Protein AF-A0A7R7JCV1-F1 (afdb_monomer)

Solvent-accessible surface area (backbone atoms only — not comparable to full-atom values): 13839 Å² total; per-residue (Å²): 137,81,58,76,56,71,55,82,71,59,85,91,36,54,68,53,52,69,68,65,54,91,65,83,84,80,72,72,88,53,84,51,65,74,52,78,70,49,69,83,44,44,67,62,50,45,72,76,35,79,84,57,71,45,78,43,78,45,64,65,62,54,37,50,38,43,50,49,63,76,66,32,84,87,67,63,69,46,66,59,33,42,25,48,52,50,38,53,50,54,51,46,51,54,52,43,45,69,73,55,36,92,39,41,48,78,44,49,48,69,52,38,42,72,41,45,69,65,45,48,47,52,48,24,60,73,72,72,46,86,80,55,82,65,68,79,49,46,34,75,34,71,66,23,53,56,44,33,74,73,42,85,87,30,55,60,46,48,43,75,85,59,60,81,67,65,71,46,21,74,83,68,44,52,74,68,55,48,44,49,34,38,71,65,25,41,76,57,32,51,74,75,73,42,80,79,83,76,89,65,81,88,69,72,82,51,71,66,55,54,49,52,23,50,50,50,52,50,52,50,54,49,52,54,51,55,56,65,72,75,111

Radius of gyration: 19.14 Å; Cα contacts (8 Å, |Δi|>4): 214; chains: 1; bounding box: 45×38×52 Å

Sequence (231 aa):
MSHIRAYPVPLAEIAEVVASYPWKKQDLLYWGDNTPVYIEHWETIASRFPGAKFVNLIRDPRDVVASSRSIACGFGFSVYSAASIWRKRAEIATRMAKTIGNNFISIRYEDIVSNPNEEVIRLCRFLGIEYENSMLQYNQSDEAMNMAGGQPHHKNVVRPVNTSSIGKYMNILSDHEIGIVERVCATWMERFGYKCSIVDDMNEVSASEKLSGIIETFFLQICDRVYQITR

Foldseek 3Di:
DADEDEDDDDPVCPVVCVVPDPDPPPHHPDYDYDHPCCLVVVVVVCVVCVLAAEEAEQEDLLLQLLVQQVQCPPLGQDLLLSLLVSQVSLVSLVVCCVPSPLSYDYDYPQCCLVPVVVVVVVVCVSVVHDDDPCVQVQLPDPNLVVQCVPGVVSVCSNPHRHNVSPPCSVVRPDPVSLLSSCLSRVVSCVVVPHDRDDPDDSPDDDPVSVVVSVVSVVVVVVVVVVVVVVD

Structure (mmCIF, N/CA/C/O backbone):
data_AF-A0A7R7JCV1-F1
#
_entry.id   AF-A0A7R7JCV1-F1
#
loop_
_atom_site.group_PDB
_atom_site.id
_atom_site.type_symbol
_atom_site.label_atom_id
_atom_site.label_alt_id
_atom_site.label_comp_id
_atom_site.label_asym_id
_atom_site.label_entity_id
_atom_site.label_seq_id
_atom_site.pdbx_PDB_ins_code
_atom_site.Cartn_x
_atom_site.Cartn_y
_atom_site.Cartn_z
_atom_site.occupancy
_atom_site.B_iso_or_equiv
_atom_site.auth_seq_id
_atom_site.auth_comp_id
_atom_site.auth_asym_id
_atom_site.auth_atom_id
_atom_site.pdbx_PDB_model_num
ATOM 1 N N . MET A 1 1 ? -18.971 12.611 17.334 1.00 28.88 1 MET A N 1
ATOM 2 C CA . MET A 1 1 ? -17.722 13.395 17.519 1.00 28.88 1 MET A CA 1
ATOM 3 C C . MET A 1 1 ? -16.597 12.484 18.001 1.00 28.88 1 MET A C 1
ATOM 5 O O . MET A 1 1 ? -16.027 12.680 19.068 1.00 28.88 1 MET A O 1
ATOM 9 N N . SER A 1 2 ? -16.283 11.448 17.225 1.00 32.06 2 SER A N 1
ATOM 10 C CA . SER A 1 2 ? -15.112 10.601 17.465 1.00 32.06 2 SER A CA 1
ATOM 11 C C . SER A 1 2 ? -13.937 11.152 16.660 1.00 32.06 2 SER A C 1
ATOM 13 O O . SER A 1 2 ? -13.893 11.004 15.440 1.00 32.06 2 SER A O 1
ATOM 15 N N . HIS A 1 3 ? -12.996 11.814 17.330 1.00 38.16 3 HIS A N 1
ATOM 16 C CA . HIS A 1 3 ? -11.802 12.357 16.688 1.00 38.16 3 HIS A CA 1
ATOM 17 C C . HIS A 1 3 ? -10.730 11.264 16.586 1.00 38.16 3 HIS A C 1
ATOM 19 O O . HIS A 1 3 ? -10.170 10.841 17.591 1.00 38.16 3 HIS A O 1
ATOM 25 N N . ILE A 1 4 ? -10.450 10.790 15.372 1.00 40.47 4 ILE A N 1
ATOM 26 C CA . ILE A 1 4 ? -9.282 9.950 15.072 1.00 40.47 4 ILE A CA 1
ATOM 27 C C . ILE A 1 4 ? -8.160 10.888 14.624 1.00 40.47 4 ILE A C 1
ATOM 29 O O . ILE A 1 4 ? -8.377 11.722 13.748 1.00 40.47 4 ILE A O 1
ATOM 33 N N . ARG A 1 5 ? -6.959 10.760 15.197 1.00 40.12 5 ARG A N 1
ATOM 34 C CA . ARG A 1 5 ? -5.764 11.500 14.754 1.00 40.12 5 ARG A CA 1
ATOM 35 C C . ARG A 1 5 ? -4.637 10.533 14.398 1.00 40.12 5 ARG A C 1
ATOM 37 O O . ARG A 1 5 ? -4.442 9.554 15.111 1.00 40.12 5 ARG A O 1
ATOM 44 N N . ALA A 1 6 ? -3.926 10.828 13.308 1.00 39.22 6 ALA A N 1
ATOM 45 C CA . ALA A 1 6 ? -2.761 10.085 12.827 1.00 39.22 6 ALA A CA 1
ATOM 46 C C . ALA A 1 6 ? -1.494 10.945 12.950 1.00 39.22 6 ALA A C 1
ATOM 48 O O . ALA A 1 6 ? -1.496 12.100 12.523 1.00 39.22 6 ALA A O 1
ATOM 49 N N . TYR A 1 7 ? -0.421 10.384 13.508 1.00 43.66 7 TYR A N 1
ATOM 50 C CA . TYR A 1 7 ? 0.882 11.042 13.659 1.00 43.66 7 TYR A CA 1
ATOM 51 C C . TYR A 1 7 ? 2.001 10.068 13.286 1.00 43.66 7 TYR A C 1
ATOM 53 O O . TYR A 1 7 ? 1.855 8.899 13.611 1.00 43.66 7 TYR A O 1
ATOM 61 N N . PRO A 1 8 ? 3.101 10.508 12.652 1.00 39.31 8 PRO A N 1
ATOM 62 C CA . PRO A 1 8 ? 4.258 9.653 12.431 1.00 39.31 8 PRO A CA 1
ATOM 63 C C . PRO A 1 8 ? 5.145 9.605 13.680 1.00 39.31 8 PRO A C 1
ATOM 65 O O . PRO A 1 8 ? 5.639 10.647 14.117 1.00 39.31 8 PRO A O 1
ATOM 68 N N . VAL A 1 9 ? 5.369 8.418 14.249 1.00 45.16 9 VAL A N 1
ATOM 69 C CA . VAL A 1 9 ? 6.246 8.229 15.420 1.00 45.16 9 VAL A CA 1
ATO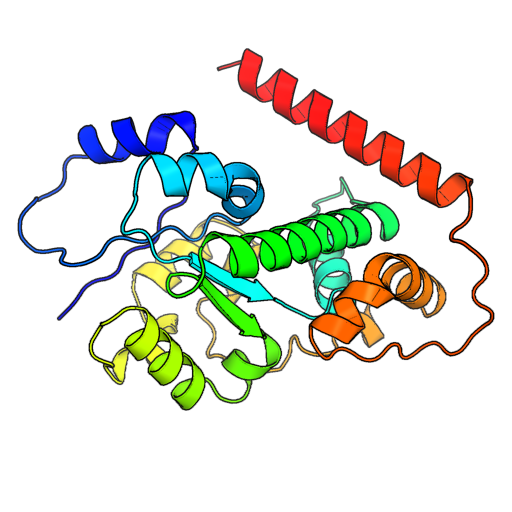M 70 C C . VAL A 1 9 ? 7.381 7.239 15.080 1.00 45.16 9 VAL A C 1
ATOM 72 O O . VAL A 1 9 ? 7.211 6.329 14.273 1.00 45.16 9 VAL A O 1
ATOM 75 N N . PRO A 1 10 ? 8.603 7.388 15.605 1.00 47.66 10 PRO A N 1
ATOM 76 C CA . PRO A 1 10 ? 9.611 6.330 15.522 1.00 47.66 10 PRO A CA 1
ATOM 77 C C . PRO A 1 10 ? 9.231 5.127 16.404 1.00 47.66 10 PRO A C 1
ATOM 79 O O . PRO A 1 10 ? 8.720 5.285 17.508 1.00 47.66 10 PRO A O 1
ATOM 82 N N . LEU A 1 11 ? 9.529 3.900 15.966 1.00 45.50 11 LEU A N 1
ATOM 83 C CA . LEU A 1 11 ? 9.136 2.661 16.667 1.00 45.50 11 LEU A CA 1
ATOM 84 C C . LEU A 1 11 ? 9.656 2.527 18.105 1.00 45.50 11 LEU A C 1
ATOM 86 O O . LEU A 1 11 ? 8.972 1.934 18.936 1.00 45.50 11 LEU A O 1
ATOM 90 N N . ALA A 1 12 ? 10.836 3.076 18.402 1.00 41.31 12 ALA A N 1
ATOM 91 C CA . ALA A 1 12 ? 11.393 3.102 19.758 1.00 41.31 12 ALA A CA 1
ATOM 92 C C . ALA A 1 12 ? 10.586 4.009 20.706 1.00 41.31 12 ALA A C 1
ATOM 94 O O . ALA A 1 12 ? 10.580 3.809 21.915 1.00 41.31 12 ALA A O 1
ATOM 95 N N . GLU A 1 13 ? 9.852 4.963 20.141 1.00 45.97 13 GLU A N 1
ATOM 96 C CA . GLU A 1 13 ? 9.179 6.037 20.854 1.00 45.97 13 GLU A CA 1
ATOM 97 C C . GLU A 1 13 ? 7.667 5.838 20.954 1.00 45.97 13 GLU A C 1
ATOM 99 O O . GLU A 1 13 ? 7.025 6.570 21.694 1.00 45.97 13 GLU A O 1
ATOM 104 N N . ILE A 1 14 ? 7.058 4.845 20.293 1.00 51.00 14 ILE A N 1
ATOM 105 C CA . ILE A 1 14 ? 5.590 4.681 20.328 1.00 51.00 14 ILE A CA 1
ATOM 106 C C . ILE A 1 14 ? 5.074 4.585 21.772 1.00 51.00 14 ILE A C 1
ATOM 108 O O . ILE A 1 14 ? 4.035 5.148 22.083 1.00 51.00 14 ILE A O 1
ATOM 112 N N . ALA A 1 15 ? 5.795 3.932 22.688 1.00 46.16 15 ALA A N 1
ATOM 113 C CA . ALA A 1 15 ? 5.389 3.874 24.094 1.00 46.16 15 ALA A CA 1
ATOM 114 C C . ALA A 1 15 ? 5.714 5.162 24.880 1.00 46.16 15 ALA A C 1
ATOM 116 O O . ALA A 1 15 ? 4.909 5.584 25.710 1.00 46.16 15 ALA A O 1
ATOM 117 N N . GLU A 1 16 ? 6.866 5.789 24.626 1.00 43.75 16 GLU A N 1
ATOM 118 C CA . GLU A 1 16 ? 7.332 6.980 25.352 1.00 43.75 16 GLU A CA 1
ATOM 119 C C . GLU A 1 16 ? 6.678 8.273 24.866 1.00 43.75 16 GLU A C 1
ATOM 121 O O . GLU A 1 16 ? 6.286 9.089 25.689 1.00 43.75 16 GLU A O 1
ATOM 126 N N . VAL A 1 17 ? 6.471 8.462 23.564 1.00 46.28 17 VAL A N 1
ATOM 127 C CA . VAL A 1 17 ? 5.704 9.577 22.983 1.00 46.28 17 VAL A CA 1
ATOM 128 C C . VAL A 1 17 ? 4.237 9.480 23.386 1.00 46.28 17 VAL A C 1
ATOM 130 O O . VAL A 1 17 ? 3.650 10.484 23.781 1.00 46.28 17 VAL A O 1
ATOM 133 N N . VAL A 1 18 ? 3.654 8.275 23.410 1.00 47.75 18 VAL A N 1
ATOM 134 C CA . VAL A 1 18 ? 2.307 8.073 23.978 1.00 47.75 18 VAL A CA 1
ATOM 135 C C . VAL A 1 18 ? 2.261 8.480 25.456 1.00 47.75 18 VAL A C 1
ATOM 137 O O . VAL A 1 18 ? 1.270 9.070 25.888 1.00 47.75 18 VAL A O 1
ATOM 140 N N . ALA A 1 19 ? 3.324 8.229 26.226 1.00 44.50 19 ALA A N 1
ATOM 141 C CA . ALA A 1 19 ? 3.384 8.547 27.653 1.00 44.50 19 ALA A CA 1
ATOM 142 C C . ALA A 1 19 ? 3.784 10.004 27.986 1.00 44.50 19 ALA A C 1
ATOM 144 O O . ALA A 1 19 ? 3.367 10.509 29.028 1.00 44.50 19 ALA A O 1
ATOM 145 N N . SER A 1 20 ? 4.581 10.667 27.142 1.00 42.50 20 SER A N 1
ATOM 146 C CA . SER A 1 20 ? 5.245 11.954 27.427 1.00 42.50 20 SER A CA 1
ATOM 147 C C . SER A 1 20 ? 4.596 13.168 26.762 1.00 42.50 20 SER A C 1
ATOM 149 O O . SER A 1 20 ? 4.846 14.297 27.189 1.00 42.50 20 SER A O 1
ATOM 151 N N . TYR A 1 21 ? 3.743 12.975 25.751 1.00 45.94 21 TYR A N 1
ATOM 152 C CA . TYR A 1 21 ? 3.023 14.094 25.148 1.00 45.94 21 TYR A CA 1
ATOM 153 C C . TYR A 1 21 ? 1.981 14.663 26.134 1.00 45.94 21 TYR A C 1
ATOM 155 O O . TYR A 1 21 ? 1.278 13.896 26.800 1.00 45.94 21 TYR A O 1
ATOM 163 N N . PRO A 1 22 ? 1.826 15.997 26.237 1.00 43.09 22 PRO A N 1
ATOM 164 C CA . PRO A 1 22 ? 0.881 16.629 27.154 1.00 43.09 22 PRO A CA 1
ATOM 165 C C . PRO A 1 22 ? -0.552 16.524 26.610 1.00 43.09 22 PRO A C 1
ATOM 167 O O . PRO A 1 22 ? -1.152 17.500 26.159 1.00 43.09 22 PRO A O 1
ATOM 170 N N . TRP A 1 23 ? -1.123 15.320 26.623 1.00 53.56 23 TRP A N 1
ATOM 171 C CA . TRP A 1 23 ? -2.513 15.102 26.237 1.00 53.56 23 TRP A CA 1
ATOM 172 C C . TRP A 1 23 ? -3.447 15.743 27.271 1.00 53.56 23 TRP A C 1
ATOM 174 O O . TRP A 1 23 ? -3.387 15.420 28.461 1.00 53.56 23 TRP A O 1
ATOM 184 N N . LYS A 1 24 ? -4.412 16.557 26.825 1.00 42.69 24 LYS A N 1
ATOM 185 C CA . LYS A 1 24 ? -5.672 16.698 27.569 1.00 42.69 24 LYS A CA 1
ATOM 186 C C . LYS A 1 24 ? -6.415 15.367 27.430 1.00 42.69 24 LYS A C 1
ATOM 188 O O . LYS A 1 24 ? -7.133 15.132 26.469 1.00 42.69 24 LYS A O 1
ATOM 193 N N . LYS A 1 25 ? -6.125 14.464 28.362 1.00 42.22 25 LYS A N 1
ATOM 194 C CA . LYS A 1 25 ? -6.373 13.014 28.362 1.00 42.22 25 LYS A CA 1
ATOM 195 C C . LYS A 1 25 ? -7.842 12.555 28.263 1.00 42.22 25 LYS A C 1
ATOM 197 O O . LYS A 1 25 ? -8.089 11.385 28.525 1.00 42.22 25 LYS A O 1
ATOM 202 N N . GLN A 1 26 ? -8.815 13.423 27.979 1.00 47.56 26 GLN A N 1
ATOM 203 C CA . GLN A 1 26 ? -10.208 13.153 28.360 1.00 47.56 26 GLN A CA 1
ATOM 204 C C . GLN A 1 26 ? -11.197 12.810 27.233 1.00 47.56 26 GLN A C 1
ATOM 206 O O . GLN A 1 26 ? -12.221 12.234 27.572 1.00 47.56 26 GLN A O 1
ATOM 211 N N . ASP A 1 27 ? -10.891 12.988 25.937 1.00 53.78 27 ASP A N 1
ATOM 212 C CA . ASP A 1 27 ? -11.949 12.863 24.901 1.00 53.78 27 ASP A CA 1
ATOM 213 C C . ASP A 1 27 ? -11.645 11.973 23.670 1.00 53.78 27 ASP A C 1
ATOM 215 O O . ASP A 1 27 ? -12.470 11.889 22.760 1.00 53.78 27 ASP A O 1
ATOM 219 N N . LEU A 1 28 ? -10.493 11.289 23.582 1.00 60.03 28 LEU A N 1
ATOM 220 C CA . LEU A 1 28 ? -10.166 10.455 22.407 1.00 60.03 28 LEU A CA 1
ATOM 221 C C . LEU A 1 28 ? -10.489 8.972 22.635 1.00 60.03 28 LEU A C 1
ATOM 223 O O . LEU A 1 28 ? -9.847 8.306 23.446 1.00 60.03 28 LEU A O 1
ATOM 227 N N . LEU A 1 29 ? -11.454 8.452 21.866 1.00 69.00 29 LEU A N 1
ATOM 228 C CA . LEU A 1 29 ? -11.908 7.056 21.939 1.00 69.00 29 LEU A CA 1
ATOM 229 C C . LEU A 1 29 ? -11.033 6.083 21.119 1.00 69.00 29 LEU A C 1
ATOM 231 O O . LEU A 1 29 ? -10.966 4.901 21.445 1.00 69.00 29 LEU A O 1
ATOM 235 N N . TYR A 1 30 ? -10.332 6.572 20.086 1.00 73.75 30 TYR A N 1
ATOM 236 C CA . TYR A 1 30 ? -9.500 5.763 19.184 1.00 73.75 30 TYR A CA 1
ATOM 237 C C . TYR A 1 30 ? -8.188 6.473 18.829 1.00 73.75 30 TYR A C 1
ATOM 239 O O . TYR A 1 30 ? -8.138 7.698 18.739 1.00 73.75 30 TYR A O 1
ATOM 247 N N . TRP A 1 31 ? -7.140 5.685 18.576 1.00 75.75 31 TRP A N 1
ATOM 248 C CA . TRP A 1 31 ? -5.794 6.151 18.227 1.00 75.75 31 TRP A CA 1
ATOM 249 C C . TRP A 1 31 ? -5.325 5.456 16.947 1.00 75.75 31 TRP A C 1
ATOM 251 O O . TRP A 1 31 ? -5.599 4.269 16.764 1.00 75.75 31 TRP A O 1
ATOM 261 N N . GLY A 1 32 ? -4.623 6.180 16.071 1.00 77.06 32 GLY A N 1
ATOM 262 C CA . GLY A 1 32 ? -4.098 5.636 14.819 1.00 77.06 32 GLY A CA 1
ATOM 263 C C . GLY A 1 32 ? -2.752 6.241 14.423 1.00 77.06 32 GLY A C 1
ATOM 264 O O . GLY A 1 32 ? -2.389 7.331 14.854 1.00 77.06 32 GLY A O 1
ATOM 265 N N . ASP A 1 33 ? -2.018 5.522 13.582 1.00 80.19 33 ASP A N 1
ATOM 266 C CA . ASP A 1 33 ? -0.755 5.938 12.968 1.00 80.19 33 ASP A CA 1
ATOM 267 C C . ASP A 1 33 ? -0.735 5.364 11.541 1.00 80.19 33 ASP A C 1
ATOM 269 O O . ASP A 1 33 ? -1.244 4.266 11.302 1.00 80.19 33 ASP A O 1
ATOM 273 N N . ASN A 1 34 ? -0.222 6.128 10.577 1.00 78.12 34 ASN A N 1
ATOM 274 C CA . ASN A 1 34 ? -0.192 5.766 9.159 1.00 78.12 34 ASN A CA 1
ATOM 275 C C . ASN A 1 34 ? 1.232 5.719 8.577 1.00 78.12 34 ASN A C 1
ATOM 277 O O . ASN A 1 34 ? 1.395 5.779 7.357 1.00 78.12 34 ASN A O 1
ATOM 281 N N . THR A 1 35 ? 2.257 5.601 9.426 1.00 78.69 35 THR A N 1
ATOM 282 C CA . THR A 1 35 ? 3.665 5.563 9.020 1.00 78.69 35 THR A CA 1
ATOM 283 C C . THR A 1 35 ? 3.943 4.332 8.148 1.00 78.69 35 THR A C 1
ATOM 285 O O . THR A 1 35 ? 3.924 3.205 8.649 1.00 78.69 35 THR A O 1
ATOM 288 N N . PRO A 1 36 ? 4.281 4.491 6.851 1.00 78.50 36 PRO A N 1
ATOM 289 C CA . PRO A 1 36 ? 4.350 3.354 5.929 1.00 78.50 36 PRO A CA 1
ATOM 290 C C . PRO A 1 36 ? 5.387 2.282 6.290 1.00 78.50 36 PRO A C 1
ATOM 292 O O . PRO A 1 36 ? 5.204 1.118 5.940 1.00 78.50 36 PRO A O 1
ATOM 295 N N . VAL A 1 37 ? 6.480 2.643 6.978 1.00 77.94 37 VAL A N 1
ATOM 296 C CA . VAL A 1 37 ? 7.546 1.690 7.352 1.00 77.94 37 VAL A CA 1
ATOM 297 C C . VAL A 1 37 ? 7.108 0.706 8.441 1.00 77.94 37 VAL A C 1
ATOM 299 O O . VAL A 1 37 ? 7.693 -0.366 8.566 1.00 77.94 37 VAL A O 1
ATOM 302 N N . TYR A 1 38 ? 6.041 1.004 9.189 1.00 83.75 38 TYR A N 1
ATOM 303 C CA . TYR A 1 38 ? 5.549 0.141 10.268 1.00 83.75 38 TYR A CA 1
ATOM 304 C C . TYR A 1 38 ? 5.126 -1.249 9.812 1.00 83.75 38 TYR A C 1
ATOM 306 O O . TYR A 1 38 ? 5.164 -2.184 10.610 1.00 83.75 38 TYR A O 1
ATOM 314 N N . ILE A 1 39 ? 4.782 -1.417 8.532 1.00 88.06 39 ILE A N 1
ATOM 315 C CA . ILE A 1 39 ? 4.531 -2.744 7.973 1.00 88.06 39 ILE A CA 1
ATOM 316 C C . ILE A 1 39 ? 5.730 -3.678 8.180 1.00 88.06 39 ILE A C 1
ATOM 318 O O . ILE A 1 39 ? 5.542 -4.865 8.387 1.00 88.06 39 ILE A O 1
ATOM 322 N N . GLU A 1 40 ? 6.962 -3.166 8.199 1.00 86.69 40 GLU A N 1
ATOM 323 C CA . GLU A 1 40 ? 8.176 -3.969 8.404 1.00 86.69 40 GLU A CA 1
ATOM 324 C C . GLU A 1 40 ? 8.399 -4.346 9.880 1.00 86.69 40 GLU A C 1
ATOM 326 O O . GLU A 1 40 ? 9.205 -5.225 10.172 1.00 86.69 40 GLU A O 1
ATOM 331 N N . HIS A 1 41 ? 7.632 -3.748 10.796 1.00 86.88 41 HIS A N 1
ATOM 332 C CA . HIS A 1 41 ? 7.732 -3.917 12.250 1.00 86.88 41 HIS A CA 1
ATOM 333 C C . HIS A 1 41 ? 6.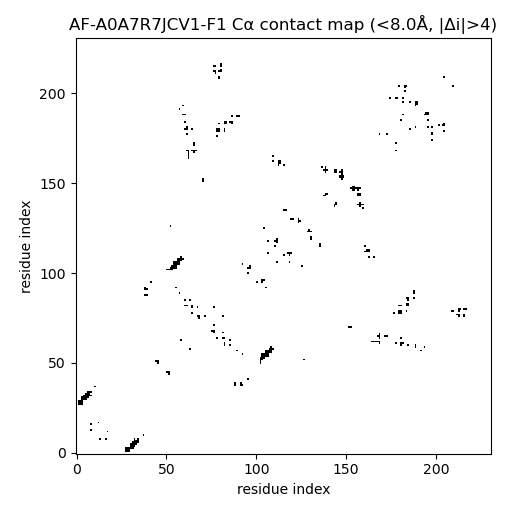417 -4.388 12.890 1.00 86.88 41 HIS A C 1
ATOM 335 O O . HIS A 1 41 ? 6.198 -4.240 14.096 1.00 86.88 41 HIS A O 1
ATOM 341 N N . TRP A 1 42 ? 5.525 -4.967 12.085 1.00 90.50 42 TRP A N 1
ATOM 342 C CA . TRP A 1 42 ? 4.180 -5.343 12.512 1.00 90.50 42 TRP A CA 1
ATOM 343 C C . TRP A 1 42 ? 4.157 -6.334 13.686 1.00 90.50 42 TRP A C 1
ATOM 345 O O . TRP A 1 42 ? 3.251 -6.265 14.508 1.00 90.50 42 TRP A O 1
ATOM 355 N N . GLU A 1 43 ? 5.153 -7.219 13.810 1.00 90.88 43 GLU A N 1
ATOM 356 C CA . GLU A 1 43 ? 5.255 -8.201 14.904 1.00 90.88 43 GLU A CA 1
ATOM 357 C C . GLU A 1 43 ? 5.483 -7.509 16.258 1.00 90.88 43 GLU A C 1
ATOM 359 O O . GLU A 1 43 ? 4.844 -7.837 17.262 1.00 90.88 43 GLU A O 1
ATOM 364 N N . THR A 1 44 ? 6.341 -6.487 16.285 1.00 86.69 44 THR A N 1
ATOM 365 C CA . THR A 1 44 ? 6.566 -5.653 17.472 1.00 86.69 44 THR A CA 1
ATOM 366 C C . THR A 1 44 ? 5.301 -4.885 17.847 1.00 86.69 44 THR A C 1
ATOM 368 O O . THR A 1 44 ? 4.928 -4.843 19.017 1.00 86.69 44 THR A O 1
ATOM 371 N N . ILE A 1 45 ? 4.592 -4.327 16.863 1.00 86.56 45 ILE A N 1
ATOM 372 C CA . ILE A 1 45 ? 3.341 -3.598 17.113 1.00 86.56 45 ILE A CA 1
ATOM 373 C C . ILE A 1 45 ? 2.263 -4.553 17.641 1.00 86.56 45 ILE A C 1
ATOM 375 O O . ILE A 1 45 ? 1.639 -4.263 18.657 1.00 86.56 45 ILE A O 1
ATOM 379 N N . ALA A 1 46 ? 2.075 -5.709 17.002 1.00 90.44 46 ALA A N 1
ATOM 380 C CA . ALA A 1 46 ? 1.071 -6.696 17.395 1.00 90.44 46 ALA A CA 1
ATOM 381 C C . ALA A 1 46 ? 1.338 -7.275 18.794 1.00 90.44 46 ALA A C 1
ATOM 383 O O . ALA A 1 46 ? 0.403 -7.461 19.570 1.00 90.44 46 ALA A O 1
ATOM 384 N N . SER A 1 47 ? 2.607 -7.516 19.144 1.00 87.88 47 SER A N 1
ATOM 385 C CA . SER A 1 47 ? 2.979 -7.980 20.489 1.00 87.88 47 SER A CA 1
ATOM 386 C C . SER A 1 47 ? 2.770 -6.909 21.563 1.00 87.88 47 SER A C 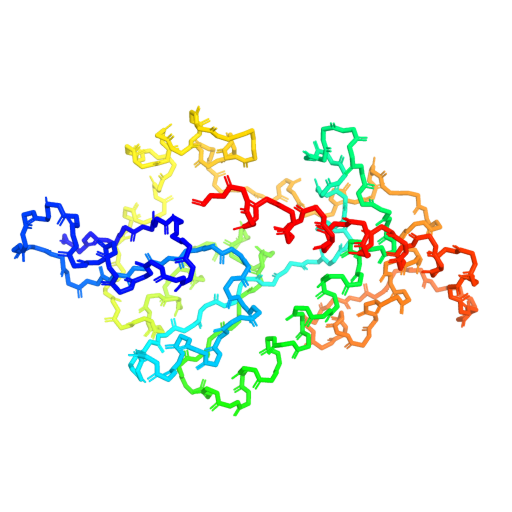1
ATOM 388 O O . SER A 1 47 ? 2.341 -7.230 22.672 1.00 87.88 47 SER A O 1
ATOM 390 N N . ARG A 1 48 ? 3.030 -5.633 21.248 1.00 87.94 48 ARG A N 1
ATOM 391 C CA . ARG A 1 48 ? 2.848 -4.524 22.195 1.00 87.94 48 ARG A CA 1
ATOM 392 C C . ARG A 1 48 ? 1.387 -4.101 22.348 1.00 87.94 48 ARG A C 1
ATOM 394 O O . ARG A 1 48 ? 0.997 -3.676 23.434 1.00 87.94 48 ARG A O 1
ATOM 401 N N . PHE A 1 49 ? 0.591 -4.244 21.291 1.00 86.94 49 PHE A N 1
ATOM 402 C CA . PHE A 1 49 ? -0.812 -3.844 21.228 1.00 86.94 49 PHE A CA 1
ATOM 403 C C . PHE A 1 49 ? -1.686 -4.995 20.691 1.00 86.94 49 PHE A C 1
ATOM 405 O O . PHE A 1 49 ? -2.092 -4.970 19.530 1.00 86.94 49 PHE A O 1
ATOM 412 N N . PRO A 1 50 ? -2.043 -5.992 21.524 1.00 87.19 50 PRO A N 1
ATOM 413 C CA . PRO A 1 50 ? -2.786 -7.179 21.076 1.00 87.19 50 PRO A CA 1
ATOM 414 C C . PRO A 1 50 ? -4.174 -6.895 20.471 1.00 87.19 50 PRO A C 1
ATOM 416 O O . PRO A 1 50 ? -4.711 -7.717 19.734 1.00 87.19 50 PRO A O 1
ATOM 419 N N . GLY A 1 51 ? -4.764 -5.735 20.781 1.00 87.81 51 GLY A N 1
ATOM 420 C CA . GLY A 1 51 ? -6.033 -5.266 20.212 1.00 87.81 51 GLY A CA 1
ATOM 421 C C . GLY A 1 51 ? -5.890 -4.372 18.975 1.00 87.81 51 GLY A C 1
ATOM 422 O O . GLY A 1 51 ? -6.896 -3.846 18.500 1.00 87.81 51 GLY A O 1
ATOM 423 N N . ALA A 1 52 ? -4.669 -4.151 18.474 1.00 91.25 52 ALA A N 1
ATOM 424 C CA . ALA A 1 52 ? -4.441 -3.292 17.319 1.00 91.25 52 ALA A CA 1
ATOM 425 C C . ALA A 1 52 ? -5.089 -3.871 16.057 1.00 91.25 52 ALA A C 1
ATOM 427 O O . ALA A 1 52 ? -4.993 -5.066 15.770 1.00 91.25 52 ALA A O 1
ATOM 428 N N . LYS A 1 53 ? -5.719 -2.988 15.282 1.00 94.44 53 LYS A N 1
ATOM 429 C CA . LYS A 1 53 ? -6.236 -3.281 13.946 1.00 94.44 53 LYS A CA 1
ATOM 430 C C . LYS A 1 53 ? -5.268 -2.726 12.907 1.00 94.44 53 LYS A C 1
ATOM 432 O O . LYS A 1 53 ? -4.824 -1.587 13.017 1.00 94.44 53 LYS A O 1
ATOM 437 N N . PHE A 1 54 ? -4.969 -3.520 11.890 1.00 95.19 54 PHE A N 1
ATOM 438 C CA . PHE A 1 54 ? -4.034 -3.185 10.824 1.00 95.19 54 PHE A CA 1
ATOM 439 C C . PHE A 1 54 ? -4.791 -2.955 9.518 1.00 95.19 54 PHE A C 1
ATOM 441 O O . PHE A 1 54 ? -5.558 -3.809 9.071 1.00 95.19 54 PHE A O 1
ATOM 448 N N . VAL A 1 55 ? -4.550 -1.803 8.898 1.00 95.31 55 VAL A N 1
ATOM 449 C CA . VAL A 1 55 ? -5.131 -1.423 7.608 1.00 95.31 55 VAL A CA 1
ATOM 450 C C . VAL A 1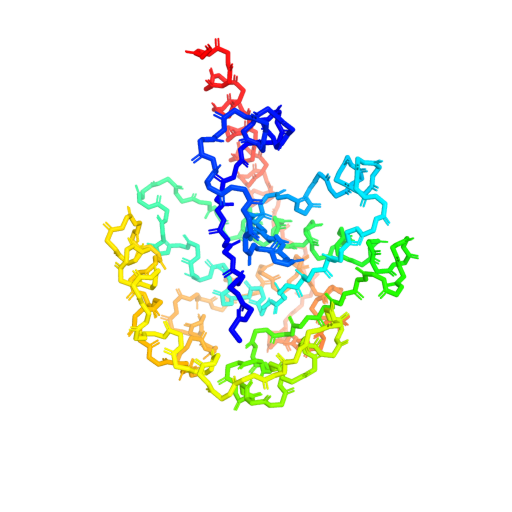 55 ? -3.996 -1.315 6.599 1.00 95.31 55 VAL A C 1
ATOM 452 O O . VAL A 1 55 ? -3.146 -0.435 6.703 1.00 95.31 55 VAL A O 1
ATOM 455 N N . ASN A 1 56 ? -3.967 -2.223 5.629 1.00 95.62 56 ASN A N 1
ATOM 456 C CA . ASN A 1 56 ? -3.007 -2.202 4.535 1.00 95.62 56 ASN A CA 1
ATOM 457 C C . ASN A 1 56 ? -3.629 -1.534 3.305 1.00 95.62 56 ASN A C 1
ATOM 459 O O . ASN A 1 56 ? -4.589 -2.053 2.740 1.00 95.62 56 ASN A O 1
ATOM 463 N N . LEU A 1 57 ? -3.067 -0.411 2.863 1.00 94.56 57 LEU A N 1
ATOM 464 C CA . LEU A 1 57 ? -3.429 0.208 1.591 1.00 94.56 57 LEU A CA 1
ATOM 465 C C . LEU A 1 57 ? -2.487 -0.311 0.499 1.00 94.56 57 LEU A C 1
ATOM 467 O O . LEU A 1 57 ? -1.312 0.053 0.466 1.00 94.56 57 LEU A O 1
ATOM 471 N N . ILE A 1 58 ? -2.995 -1.159 -0.393 1.00 95.69 58 ILE A N 1
ATOM 472 C CA . ILE A 1 58 ? -2.238 -1.674 -1.539 1.00 95.69 58 ILE A CA 1
ATOM 473 C C . ILE A 1 58 ? -2.574 -0.855 -2.787 1.00 95.69 58 ILE A C 1
ATOM 475 O O . ILE A 1 58 ? -3.727 -0.513 -3.011 1.00 95.69 58 ILE A O 1
ATOM 479 N N . ARG A 1 59 ? -1.581 -0.544 -3.615 1.00 96.50 59 ARG A N 1
ATOM 480 C CA . ARG A 1 59 ? -1.746 0.189 -4.881 1.00 96.50 59 ARG A CA 1
ATOM 481 C C . ARG A 1 59 ? -0.963 -0.515 -5.977 1.00 96.50 59 ARG A C 1
ATOM 483 O O . ARG A 1 59 ? 0.031 -1.176 -5.653 1.00 96.50 59 ARG A O 1
ATOM 490 N N . ASP A 1 60 ? -1.375 -0.347 -7.232 1.00 97.31 60 ASP A N 1
ATOM 491 C CA . ASP A 1 60 ? -0.650 -0.870 -8.391 1.00 97.31 60 ASP A CA 1
ATOM 492 C C . ASP A 1 60 ? 0.853 -0.522 -8.303 1.00 97.31 60 ASP A C 1
ATOM 494 O O . ASP A 1 60 ? 1.204 0.660 -8.176 1.00 97.31 60 ASP A O 1
ATOM 498 N N . PRO A 1 61 ? 1.762 -1.517 -8.345 1.00 96.56 61 PRO A N 1
ATOM 499 C CA . PRO A 1 61 ? 3.191 -1.267 -8.177 1.00 96.56 61 PRO A CA 1
ATOM 500 C C . PRO A 1 61 ? 3.753 -0.318 -9.231 1.00 96.56 61 PRO A C 1
ATOM 502 O O . PRO A 1 61 ? 4.682 0.428 -8.928 1.00 96.56 61 PRO A O 1
ATOM 505 N N . ARG A 1 62 ? 3.192 -0.299 -10.445 1.00 95.94 62 ARG A N 1
ATOM 506 C CA . ARG A 1 62 ? 3.661 0.573 -11.529 1.00 95.94 62 ARG A CA 1
ATOM 507 C C . ARG A 1 62 ? 3.414 2.037 -11.178 1.00 95.94 62 ARG A C 1
ATOM 509 O O . ARG A 1 62 ? 4.314 2.867 -11.295 1.00 95.94 62 ARG A O 1
ATOM 516 N N . ASP A 1 63 ? 2.230 2.341 -10.648 1.00 94.88 63 ASP A N 1
ATOM 517 C CA . ASP A 1 63 ? 1.883 3.679 -10.164 1.00 94.88 63 ASP A CA 1
ATOM 518 C C . ASP A 1 63 ? 2.667 4.079 -8.906 1.00 94.88 63 ASP A C 1
ATOM 520 O O . ASP A 1 63 ? 2.998 5.256 -8.733 1.00 94.88 63 ASP A O 1
ATOM 524 N N . VAL A 1 64 ? 2.989 3.121 -8.029 1.00 92.81 64 VAL A N 1
ATOM 525 C CA . VAL A 1 64 ? 3.851 3.371 -6.863 1.00 92.81 64 VAL A CA 1
ATOM 526 C C . VAL A 1 64 ? 5.262 3.747 -7.312 1.00 92.81 64 VAL A C 1
ATOM 528 O O . VAL A 1 64 ? 5.768 4.787 -6.894 1.00 92.81 64 VAL A O 1
ATOM 531 N N . VAL A 1 65 ? 5.871 2.959 -8.202 1.00 91.75 65 VAL A N 1
ATOM 532 C CA . VAL A 1 65 ? 7.224 3.208 -8.726 1.00 91.75 65 VAL A CA 1
ATOM 533 C C . VAL A 1 65 ? 7.288 4.541 -9.478 1.00 91.75 65 VAL A C 1
ATOM 535 O O . VAL A 1 65 ? 8.182 5.352 -9.222 1.00 91.75 65 VAL A O 1
ATOM 538 N N . ALA A 1 66 ? 6.302 4.821 -10.335 1.00 90.75 66 ALA A N 1
ATOM 539 C CA . ALA A 1 66 ? 6.187 6.103 -11.029 1.00 90.75 66 ALA A CA 1
ATOM 540 C C . ALA A 1 66 ? 6.082 7.285 -10.046 1.00 90.75 66 ALA A C 1
ATOM 542 O O . ALA A 1 66 ? 6.722 8.322 -10.235 1.00 90.75 66 ALA A O 1
ATOM 543 N N . SER A 1 67 ? 5.325 7.120 -8.955 1.00 84.94 67 SER A N 1
ATOM 544 C CA . SER A 1 67 ? 5.197 8.136 -7.906 1.00 84.94 67 SER A CA 1
ATOM 545 C C . SER A 1 67 ? 6.503 8.348 -7.138 1.00 84.94 67 SER A C 1
ATOM 547 O O . SER A 1 67 ? 6.871 9.496 -6.884 1.00 84.94 67 SER A O 1
ATOM 549 N N . SER A 1 68 ? 7.225 7.283 -6.782 1.00 77.56 68 SER A N 1
ATOM 550 C CA . SER A 1 68 ? 8.496 7.371 -6.050 1.00 77.56 68 SER A CA 1
ATOM 551 C C . SER A 1 68 ? 9.561 8.155 -6.819 1.00 77.56 68 SER A C 1
ATOM 553 O O . SER A 1 68 ? 10.300 8.929 -6.210 1.00 77.56 68 SER A O 1
ATOM 555 N N . ARG A 1 69 ? 9.582 8.049 -8.155 1.00 69.81 69 ARG A N 1
ATOM 556 C CA . ARG A 1 69 ? 10.496 8.822 -9.014 1.00 69.81 69 ARG A CA 1
ATOM 557 C C . ARG A 1 69 ? 10.311 10.335 -8.867 1.00 69.81 69 ARG A C 1
ATOM 559 O O . ARG A 1 69 ? 11.290 11.072 -8.891 1.00 69.81 69 ARG A O 1
ATOM 566 N N . SER A 1 70 ? 9.075 10.799 -8.669 1.00 59.50 70 SER A N 1
ATOM 567 C CA . SER A 1 70 ? 8.770 12.231 -8.508 1.00 59.50 70 SER A CA 1
ATOM 568 C C . SER A 1 70 ? 9.125 12.803 -7.128 1.00 59.50 70 SER A C 1
ATOM 570 O O . SER A 1 70 ? 9.259 14.016 -6.990 1.00 59.50 70 SER A O 1
ATOM 572 N N . ILE A 1 71 ? 9.292 11.947 -6.112 1.00 53.88 71 ILE A N 1
ATOM 573 C CA . ILE A 1 71 ? 9.518 12.354 -4.712 1.00 53.88 71 ILE A CA 1
ATOM 574 C C . ILE A 1 71 ? 11.011 12.363 -4.353 1.00 53.88 71 ILE A C 1
ATOM 576 O O . ILE A 1 71 ? 11.419 13.089 -3.452 1.00 53.88 71 ILE A O 1
ATOM 580 N N . ALA A 1 72 ? 11.841 11.594 -5.056 1.00 50.97 72 ALA A N 1
ATOM 581 C CA . ALA A 1 72 ? 13.193 11.264 -4.613 1.00 50.97 72 ALA A CA 1
ATOM 582 C C . ALA A 1 72 ? 14.239 12.402 -4.651 1.00 50.97 72 ALA A C 1
ATOM 584 O O . ALA A 1 72 ? 15.404 12.114 -4.412 1.00 50.97 72 ALA A O 1
ATOM 585 N N . CYS A 1 73 ? 13.881 13.663 -4.941 1.00 37.03 73 CYS A N 1
ATOM 586 C CA . CYS A 1 73 ? 14.770 14.841 -4.853 1.00 37.03 73 CYS A CA 1
ATOM 587 C C . CYS A 1 73 ? 16.238 14.596 -5.294 1.00 37.03 73 CYS A C 1
ATOM 589 O O . CYS A 1 73 ? 17.169 15.050 -4.636 1.00 37.03 73 CYS A O 1
ATOM 591 N N . GLY A 1 74 ? 16.458 13.849 -6.384 1.00 40.69 74 GLY A N 1
ATOM 592 C CA . GLY A 1 74 ? 17.794 13.554 -6.924 1.00 40.69 74 GLY A CA 1
ATOM 593 C C . GLY A 1 74 ? 18.524 12.316 -6.371 1.00 40.69 74 GLY A C 1
ATOM 594 O O . GLY A 1 74 ? 19.487 11.889 -6.998 1.00 40.69 74 GLY A O 1
ATOM 595 N N . PHE A 1 75 ? 18.057 11.677 -5.293 1.00 45.91 75 PHE A N 1
ATOM 596 C CA . PHE A 1 75 ? 18.552 10.375 -4.811 1.00 45.91 75 PHE A CA 1
ATOM 597 C C . PHE A 1 75 ? 17.555 9.272 -5.194 1.00 45.91 75 PHE A C 1
ATOM 599 O O . PHE A 1 75 ? 16.827 8.732 -4.364 1.00 45.91 75 PHE A O 1
ATOM 606 N N . GLY A 1 76 ? 17.427 9.019 -6.498 1.00 55.72 7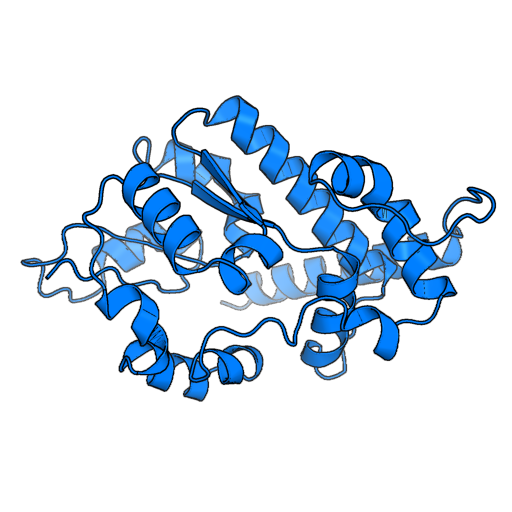6 GLY A N 1
ATOM 607 C CA . GLY A 1 76 ? 16.410 8.121 -7.045 1.00 55.72 76 GLY A CA 1
ATOM 608 C C . GLY A 1 76 ? 16.674 6.655 -6.710 1.00 55.72 76 GLY A C 1
ATOM 609 O O . GLY A 1 76 ? 17.718 6.125 -7.070 1.00 55.72 76 GLY A O 1
ATOM 610 N N . PHE A 1 77 ? 15.697 5.979 -6.100 1.00 66.19 77 PHE A N 1
ATOM 611 C CA . PHE A 1 77 ? 15.608 4.523 -6.206 1.00 66.19 77 PHE A CA 1
ATOM 612 C C . PHE A 1 77 ? 15.502 4.146 -7.687 1.00 66.19 77 PHE A C 1
ATOM 614 O O . PHE A 1 77 ? 14.665 4.709 -8.403 1.00 66.19 77 PHE A O 1
ATOM 621 N N . SER A 1 78 ? 16.283 3.168 -8.140 1.00 84.50 78 SER A N 1
ATOM 622 C CA . SER A 1 78 ? 16.029 2.524 -9.427 1.00 84.50 78 SER A CA 1
ATOM 623 C C . SER A 1 78 ? 14.632 1.897 -9.447 1.00 84.50 78 SER A C 1
ATOM 625 O O . SER A 1 78 ? 14.058 1.537 -8.411 1.00 84.50 78 SER A O 1
ATOM 627 N N . VAL A 1 79 ? 14.089 1.718 -10.653 1.00 87.62 79 VAL A N 1
ATOM 628 C CA . VAL A 1 79 ? 12.810 1.024 -10.878 1.00 87.62 79 VAL A CA 1
ATOM 629 C C . VAL A 1 79 ? 12.810 -0.350 -10.208 1.00 87.62 79 VAL A C 1
ATOM 631 O O . VAL A 1 79 ? 11.842 -0.711 -9.540 1.00 87.62 79 VAL A O 1
ATOM 634 N N . TYR A 1 80 ? 13.925 -1.080 -10.307 1.00 87.75 80 TYR A N 1
ATOM 635 C CA . TYR A 1 80 ? 14.092 -2.376 -9.660 1.00 87.75 80 TYR A CA 1
ATOM 636 C C . TYR A 1 80 ? 14.043 -2.283 -8.128 1.00 87.75 80 TYR A C 1
ATOM 638 O O . TYR A 1 80 ? 13.339 -3.075 -7.496 1.00 87.75 80 TYR A O 1
ATOM 646 N N . SER A 1 81 ? 14.743 -1.320 -7.517 1.00 85.88 81 SER A N 1
ATOM 647 C CA . SER A 1 81 ? 14.720 -1.114 -6.060 1.00 85.88 81 SER A CA 1
ATOM 648 C C . SER A 1 81 ? 13.319 -0.783 -5.556 1.00 85.88 81 SER A C 1
ATOM 650 O O . SER A 1 81 ? 12.827 -1.413 -4.618 1.00 85.88 81 SER A O 1
ATOM 652 N N . ALA A 1 82 ? 12.642 0.166 -6.206 1.00 88.06 82 ALA A N 1
ATOM 653 C CA . ALA A 1 82 ? 11.291 0.571 -5.828 1.00 88.06 82 ALA A CA 1
ATOM 654 C C . ALA A 1 82 ? 10.286 -0.588 -5.981 1.00 88.06 82 ALA A C 1
ATOM 656 O O . ALA A 1 82 ? 9.497 -0.847 -5.067 1.00 88.06 82 ALA A O 1
ATOM 657 N N . ALA A 1 83 ? 10.367 -1.344 -7.082 1.00 92.06 83 ALA A N 1
ATOM 658 C CA . ALA A 1 83 ? 9.560 -2.546 -7.287 1.00 92.06 83 ALA A CA 1
ATOM 659 C C . ALA A 1 83 ? 9.861 -3.625 -6.231 1.00 92.06 83 ALA A C 1
ATOM 661 O O . ALA A 1 83 ? 8.946 -4.242 -5.688 1.00 92.06 83 ALA A O 1
ATOM 662 N N . SER A 1 84 ? 11.131 -3.815 -5.866 1.00 90.56 84 SER A N 1
ATOM 663 C CA . SER A 1 84 ? 11.549 -4.794 -4.854 1.00 90.56 84 SER A CA 1
ATOM 664 C C . SER A 1 84 ? 11.032 -4.452 -3.455 1.00 90.56 84 SER A C 1
ATOM 666 O O . SER A 1 84 ? 10.602 -5.351 -2.726 1.00 90.56 84 SER A O 1
ATOM 668 N N . ILE A 1 85 ? 11.019 -3.167 -3.083 1.00 89.69 85 ILE A N 1
ATOM 669 C CA . ILE A 1 85 ? 10.426 -2.693 -1.823 1.00 89.69 85 ILE A CA 1
ATOM 670 C C . ILE A 1 85 ? 8.921 -2.960 -1.817 1.00 89.69 85 ILE A C 1
ATOM 672 O O . ILE A 1 85 ? 8.400 -3.502 -0.838 1.00 89.69 85 ILE A O 1
ATOM 676 N N . TRP A 1 86 ? 8.225 -2.631 -2.909 1.00 94.25 86 TRP A N 1
ATOM 677 C CA . TRP A 1 86 ? 6.797 -2.925 -3.036 1.00 94.25 86 TRP A CA 1
ATOM 678 C C . TRP A 1 86 ? 6.532 -4.428 -2.892 1.00 94.25 86 TRP A C 1
ATOM 680 O O . TRP A 1 86 ? 5.704 -4.828 -2.075 1.00 94.25 86 TRP A O 1
ATOM 690 N N . ARG A 1 87 ? 7.301 -5.266 -3.599 1.00 95.56 87 ARG A N 1
ATOM 691 C CA . ARG A 1 87 ? 7.206 -6.732 -3.547 1.00 95.56 87 ARG A CA 1
ATOM 692 C C . ARG A 1 87 ? 7.376 -7.260 -2.123 1.00 95.56 87 ARG A C 1
ATOM 694 O O . ARG A 1 87 ? 6.547 -8.037 -1.656 1.00 95.56 87 ARG A O 1
ATOM 701 N N . LYS A 1 88 ? 8.418 -6.806 -1.415 1.00 94.31 88 LYS A N 1
ATOM 702 C CA . LYS A 1 88 ? 8.682 -7.176 -0.013 1.00 94.31 88 LYS A CA 1
ATOM 703 C C . LYS A 1 88 ? 7.492 -6.822 0.884 1.00 94.31 88 LYS A C 1
ATOM 705 O O . LYS A 1 88 ? 7.075 -7.629 1.709 1.00 94.31 88 LYS A O 1
ATOM 710 N N . ARG A 1 89 ? 6.925 -5.625 0.729 1.00 94.25 89 ARG A N 1
ATOM 711 C CA . ARG A 1 89 ? 5.784 -5.166 1.539 1.00 94.25 89 ARG A CA 1
ATOM 712 C C . ARG A 1 89 ? 4.491 -5.914 1.212 1.00 94.25 89 ARG A C 1
ATOM 714 O O . ARG A 1 89 ? 3.749 -6.247 2.130 1.00 94.25 89 ARG A O 1
ATOM 721 N N . ALA A 1 90 ? 4.263 -6.255 -0.053 1.00 95.94 90 ALA A N 1
ATOM 722 C CA . ALA A 1 90 ? 3.145 -7.090 -0.492 1.00 95.94 90 ALA A CA 1
ATOM 723 C C . ALA A 1 90 ? 3.208 -8.514 0.108 1.00 95.94 90 ALA A C 1
ATOM 725 O O . ALA A 1 90 ? 2.195 -9.060 0.562 1.00 95.94 90 ALA A O 1
ATOM 726 N N . GLU A 1 91 ? 4.410 -9.087 0.188 1.00 95.88 91 GLU A N 1
ATOM 727 C CA . GLU A 1 91 ? 4.659 -10.359 0.871 1.00 95.88 91 GLU A CA 1
ATOM 728 C C . GLU A 1 91 ? 4.388 -10.263 2.380 1.00 95.88 91 GLU A C 1
ATOM 730 O O . GLU A 1 91 ? 3.684 -11.110 2.943 1.00 95.88 91 GLU A O 1
ATOM 735 N N . ILE A 1 92 ? 4.888 -9.208 3.037 1.00 95.88 92 ILE A N 1
ATOM 736 C CA . ILE A 1 92 ? 4.627 -8.961 4.461 1.00 95.88 92 ILE A CA 1
ATOM 737 C C . ILE A 1 92 ? 3.122 -8.826 4.718 1.00 95.88 92 ILE A C 1
ATOM 739 O O . ILE A 1 92 ? 2.609 -9.508 5.602 1.00 95.88 92 ILE A O 1
ATOM 743 N N . ALA A 1 93 ? 2.402 -8.029 3.924 1.00 95.31 93 ALA A N 1
ATOM 744 C CA . ALA A 1 93 ? 0.953 -7.863 4.042 1.00 95.31 93 ALA A CA 1
ATOM 745 C C . ALA A 1 93 ? 0.211 -9.206 3.939 1.00 95.31 93 ALA A C 1
ATOM 747 O O . ALA A 1 93 ? -0.719 -9.472 4.699 1.00 95.31 93 ALA A O 1
ATOM 748 N N . THR A 1 94 ? 0.652 -10.096 3.047 1.00 94.50 94 THR A N 1
ATOM 749 C CA . THR A 1 94 ? 0.054 -11.434 2.918 1.00 94.50 94 THR A CA 1
ATOM 750 C C . THR A 1 94 ? 0.321 -12.311 4.138 1.00 94.50 94 THR A C 1
ATOM 752 O O . THR A 1 94 ? -0.563 -13.055 4.570 1.00 94.50 94 THR A O 1
ATOM 755 N N . ARG A 1 95 ? 1.522 -12.238 4.720 1.00 95.62 95 ARG A N 1
ATOM 756 C CA . ARG A 1 95 ? 1.832 -12.926 5.981 1.00 95.62 95 ARG A CA 1
ATOM 757 C C . ARG A 1 95 ? 1.018 -12.353 7.140 1.00 95.62 95 ARG A C 1
ATOM 759 O O . ARG A 1 95 ? 0.438 -13.129 7.891 1.00 95.62 95 ARG A O 1
ATOM 766 N N . MET A 1 96 ? 0.901 -11.031 7.238 1.00 95.62 96 MET A N 1
ATOM 767 C CA . MET A 1 96 ? 0.057 -10.365 8.234 1.00 95.62 96 MET A CA 1
ATOM 768 C C . MET A 1 96 ? -1.394 -10.826 8.133 1.00 95.62 96 MET A C 1
ATOM 770 O O . MET A 1 96 ? -1.969 -11.195 9.149 1.00 95.62 96 MET A O 1
ATOM 774 N N . ALA A 1 97 ? -1.963 -10.895 6.927 1.00 94.56 97 ALA A N 1
ATOM 775 C CA . ALA A 1 97 ? -3.328 -11.381 6.728 1.00 94.56 97 ALA A CA 1
ATOM 776 C C . ALA A 1 97 ? -3.539 -12.792 7.306 1.00 94.56 97 ALA A C 1
ATOM 778 O O . ALA A 1 97 ? -4.576 -13.066 7.906 1.00 94.56 97 ALA A O 1
ATOM 779 N N . LYS A 1 98 ? -2.543 -13.678 7.163 1.00 95.25 98 LYS A N 1
ATOM 780 C CA . LYS A 1 98 ? -2.587 -15.040 7.717 1.00 95.25 98 LYS A CA 1
ATOM 781 C C . LYS A 1 98 ? -2.417 -15.067 9.237 1.00 95.25 98 LYS A C 1
ATOM 783 O O . LYS A 1 98 ? -3.099 -15.844 9.893 1.00 95.25 98 LYS A O 1
ATOM 788 N N . THR A 1 99 ? -1.515 -14.254 9.788 1.00 95.50 99 THR A N 1
ATOM 789 C CA . THR A 1 99 ? -1.169 -14.303 11.219 1.00 95.50 99 THR A CA 1
ATOM 790 C C . THR A 1 99 ? -2.113 -13.482 12.098 1.00 95.50 99 THR A C 1
ATOM 792 O O . THR A 1 99 ? -2.500 -13.934 13.169 1.00 95.50 99 THR A O 1
ATOM 795 N N . ILE A 1 100 ? -2.486 -12.277 11.662 1.00 95.19 100 ILE A N 1
ATOM 796 C CA . ILE A 1 100 ? -3.344 -11.343 12.408 1.00 95.19 100 ILE A CA 1
ATOM 797 C C . ILE A 1 100 ? -4.834 -11.689 12.245 1.00 95.19 100 ILE A C 1
ATOM 799 O O . ILE A 1 100 ? -5.641 -11.414 13.135 1.00 95.19 100 ILE A O 1
ATOM 803 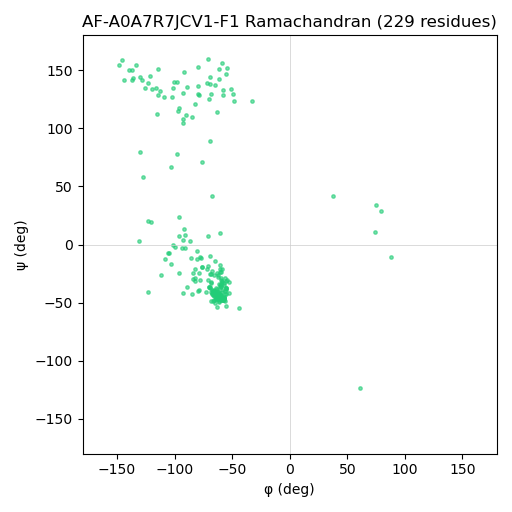N N . GLY A 1 101 ? -5.217 -12.292 11.114 1.00 94.69 101 GLY A N 1
ATOM 804 C CA . GLY A 1 101 ? -6.592 -12.709 10.846 1.00 94.69 101 GLY A CA 1
ATOM 805 C C . GLY A 1 101 ? -7.574 -11.534 10.848 1.00 94.69 101 GLY A C 1
ATOM 806 O O . GLY A 1 101 ? -7.400 -10.565 10.113 1.00 94.69 101 GLY A O 1
ATOM 807 N N . ASN A 1 102 ? -8.604 -11.603 11.696 1.00 95.62 102 ASN A N 1
ATOM 808 C CA . ASN A 1 102 ? -9.726 -10.650 11.717 1.00 95.62 102 ASN A CA 1
ATOM 809 C C . ASN A 1 102 ? -9.342 -9.208 12.095 1.00 95.62 102 ASN A C 1
ATOM 811 O O . ASN A 1 102 ? -10.142 -8.296 11.899 1.00 95.62 102 ASN A O 1
ATOM 815 N N . ASN A 1 103 ? -8.140 -8.993 12.633 1.00 96.19 103 ASN A N 1
ATOM 816 C CA . ASN A 1 103 ? -7.613 -7.664 12.944 1.00 96.19 103 ASN A CA 1
ATOM 817 C C . ASN A 1 103 ? -6.788 -7.067 11.791 1.00 96.19 103 ASN A C 1
ATOM 819 O O . ASN A 1 103 ? -6.095 -6.074 11.993 1.00 96.19 103 ASN A O 1
ATOM 823 N N . PHE A 1 104 ? -6.850 -7.642 10.589 1.00 97.31 104 PHE A N 1
ATOM 824 C CA . PHE A 1 104 ? -6.186 -7.134 9.393 1.00 97.31 104 PHE A CA 1
ATOM 825 C C . PHE A 1 104 ? -7.185 -6.959 8.246 1.00 97.31 104 PHE A C 1
ATOM 827 O O . PHE A 1 104 ? -7.972 -7.858 7.953 1.00 97.31 104 PHE A O 1
ATOM 834 N N . ILE A 1 105 ? -7.113 -5.825 7.551 1.00 96.62 105 ILE A N 1
ATOM 835 C CA . ILE A 1 105 ? -7.803 -5.601 6.278 1.00 96.62 105 ILE A CA 1
ATOM 836 C C . ILE A 1 105 ? -6.817 -5.059 5.246 1.00 96.62 105 ILE A C 1
ATOM 838 O O . ILE A 1 105 ? -5.931 -4.270 5.571 1.00 96.62 105 ILE A O 1
ATOM 842 N N . SER A 1 106 ? -6.988 -5.463 3.987 1.00 95.56 106 SER A N 1
ATOM 843 C CA . SER A 1 106 ? -6.292 -4.859 2.853 1.00 95.56 106 SER A CA 1
ATOM 844 C C . SER A 1 106 ? -7.300 -4.162 1.948 1.00 95.56 106 SER A C 1
ATOM 846 O O . SER A 1 106 ? -8.286 -4.773 1.542 1.00 95.56 106 SER A O 1
ATOM 848 N N . ILE A 1 107 ? -7.037 -2.902 1.618 1.00 95.38 107 ILE A N 1
ATOM 849 C CA . ILE A 1 107 ? -7.875 -2.052 0.766 1.00 95.38 107 ILE A CA 1
ATOM 850 C C . ILE A 1 107 ? -7.043 -1.641 -0.445 1.00 95.38 107 ILE A C 1
ATOM 852 O O . ILE A 1 107 ? -5.881 -1.259 -0.290 1.00 95.38 107 ILE A O 1
ATOM 856 N N . ARG A 1 108 ? -7.611 -1.729 -1.650 1.00 95.75 108 ARG A N 1
ATOM 857 C CA . ARG A 1 108 ? -6.949 -1.223 -2.853 1.00 95.75 108 ARG A CA 1
ATOM 858 C C . ARG A 1 108 ? -7.120 0.285 -2.934 1.00 95.75 108 ARG A C 1
ATOM 860 O O . ARG A 1 108 ? -8.216 0.803 -2.729 1.00 95.75 108 ARG A O 1
ATOM 867 N N . TYR A 1 109 ? -6.043 0.981 -3.268 1.00 95.12 109 TYR A N 1
ATOM 868 C CA . TYR A 1 109 ? -6.064 2.415 -3.517 1.00 95.12 109 TYR A CA 1
ATOM 869 C C . TYR A 1 109 ? -7.085 2.771 -4.597 1.00 95.12 109 TYR A C 1
ATOM 871 O O . TYR A 1 109 ? -7.833 3.729 -4.441 1.00 95.12 109 TYR A O 1
ATOM 879 N N . GLU A 1 110 ? -7.142 1.982 -5.667 1.00 96.00 110 GLU A N 1
ATOM 880 C CA . GLU A 1 110 ? -8.040 2.214 -6.795 1.00 96.00 110 GLU A CA 1
ATOM 881 C C . GLU A 1 110 ? -9.510 2.099 -6.374 1.00 96.00 110 GLU A C 1
ATOM 883 O O . GLU A 1 110 ? -10.325 2.913 -6.808 1.00 96.00 110 GLU A O 1
ATOM 888 N N . ASP A 1 111 ? -9.834 1.162 -5.477 1.00 94.62 111 ASP A N 1
ATOM 889 C CA . ASP A 1 111 ? -11.193 0.975 -4.962 1.00 94.62 111 ASP A CA 1
ATOM 890 C C . ASP A 1 111 ? -11.605 2.161 -4.082 1.00 94.62 111 ASP A C 1
ATOM 892 O O . ASP A 1 111 ? -12.663 2.746 -4.302 1.00 94.62 111 ASP A O 1
ATOM 896 N N . ILE A 1 112 ? -10.754 2.577 -3.133 1.00 92.12 112 ILE A N 1
ATOM 897 C CA . ILE A 1 112 ? -11.097 3.665 -2.200 1.00 92.12 112 ILE A CA 1
ATOM 898 C C . ILE A 1 112 ? -11.188 5.026 -2.890 1.00 92.12 112 ILE A C 1
ATOM 900 O O . ILE A 1 112 ? -12.000 5.852 -2.483 1.00 92.12 112 ILE A O 1
ATOM 904 N N . VAL A 1 113 ? -10.404 5.285 -3.942 1.00 90.81 113 VAL A N 1
ATOM 905 C CA . VAL A 1 113 ? -10.525 6.560 -4.667 1.00 90.81 113 VAL A CA 1
ATOM 906 C C . VAL A 1 113 ? -11.651 6.574 -5.697 1.00 90.81 113 VAL A C 1
ATOM 908 O O . VAL A 1 113 ? -12.108 7.656 -6.062 1.00 90.81 113 VAL A O 1
ATOM 911 N N . SER A 1 114 ? -12.102 5.404 -6.159 1.00 92.12 114 SER A N 1
ATOM 912 C CA . SER A 1 114 ? -13.214 5.292 -7.114 1.00 92.12 114 SER A CA 1
ATOM 913 C C . SER A 1 114 ? -14.568 5.196 -6.410 1.00 92.12 114 SER A C 1
ATOM 915 O O . SER A 1 114 ? -15.535 5.794 -6.870 1.00 92.12 114 SER A O 1
ATOM 917 N N . ASN A 1 115 ? -14.625 4.503 -5.268 1.00 93.19 115 ASN A N 1
ATOM 918 C CA . ASN A 1 115 ? -15.836 4.262 -4.476 1.00 93.19 115 ASN A CA 1
ATOM 919 C C . ASN A 1 115 ? -15.629 4.669 -2.999 1.00 93.19 115 ASN A C 1
ATOM 921 O O . ASN A 1 115 ? -15.782 3.843 -2.094 1.00 93.19 115 ASN A O 1
ATOM 925 N N . PRO A 1 116 ? -15.277 5.939 -2.711 1.00 89.25 116 PRO A N 1
ATOM 926 C CA . PRO A 1 116 ? -14.845 6.357 -1.377 1.00 89.25 116 PRO A CA 1
ATOM 927 C C . PRO A 1 116 ? -15.909 6.167 -0.297 1.00 89.25 116 PRO A C 1
ATOM 929 O O . PRO A 1 116 ? -15.571 5.842 0.834 1.00 89.25 116 PRO A O 1
ATOM 932 N N . ASN A 1 117 ? -17.193 6.338 -0.623 1.00 90.94 117 ASN A N 1
ATOM 933 C CA . ASN A 1 117 ? -18.272 6.153 0.347 1.00 90.94 117 ASN A CA 1
ATOM 934 C C . ASN A 1 117 ? -18.332 4.696 0.846 1.00 90.94 117 ASN A C 1
ATOM 936 O O . ASN A 1 117 ? -18.216 4.442 2.044 1.00 90.94 117 ASN A O 1
ATOM 940 N N . GLU A 1 118 ? -18.420 3.740 -0.080 1.00 93.50 118 GLU A N 1
ATOM 941 C CA . GLU A 1 118 ? -18.522 2.314 0.242 1.00 93.50 118 GLU A CA 1
ATOM 942 C C . GLU A 1 118 ? -17.282 1.801 0.983 1.00 93.50 118 GLU A C 1
ATOM 944 O O . GLU A 1 118 ? -17.398 1.107 1.998 1.00 93.50 118 GLU A O 1
ATOM 949 N N . GLU A 1 119 ? -16.090 2.188 0.522 1.00 93.94 119 GLU A N 1
ATOM 950 C CA . GLU A 1 119 ? -14.830 1.749 1.121 1.00 93.94 119 GLU A CA 1
ATOM 951 C C . GLU A 1 119 ? -14.590 2.360 2.507 1.00 93.94 119 GLU A C 1
ATOM 953 O O . GLU A 1 119 ? -14.116 1.660 3.406 1.00 93.94 119 GLU A O 1
ATOM 958 N N . VAL A 1 120 ? -14.979 3.621 2.736 1.00 91.94 120 VAL A N 1
ATOM 959 C CA . VAL A 1 120 ? -14.905 4.233 4.072 1.00 91.94 120 VAL A CA 1
ATOM 960 C C . VAL A 1 120 ? -15.913 3.587 5.023 1.00 91.94 120 VAL A C 1
ATOM 962 O O . VAL A 1 120 ? -15.543 3.271 6.150 1.00 91.94 120 VAL A O 1
ATOM 965 N N . ILE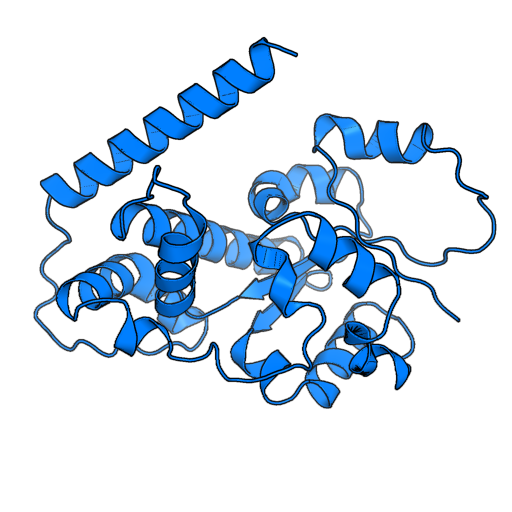 A 1 121 ? -17.140 3.282 4.585 1.00 93.56 121 ILE A N 1
ATOM 966 C CA . ILE A 1 121 ? -18.106 2.525 5.407 1.00 93.56 121 ILE A CA 1
ATOM 967 C C . ILE A 1 121 ? -17.547 1.143 5.772 1.00 93.56 121 ILE A C 1
ATOM 969 O O . ILE A 1 121 ? -17.648 0.708 6.926 1.00 93.56 121 ILE A O 1
ATOM 973 N N . ARG A 1 122 ? -16.936 0.441 4.808 1.00 95.56 122 ARG A N 1
ATOM 974 C CA . ARG A 1 122 ? -16.295 -0.861 5.042 1.00 95.56 122 ARG A CA 1
ATOM 975 C C . ARG A 1 122 ? -15.163 -0.748 6.063 1.00 95.56 122 ARG A C 1
ATOM 977 O O . ARG A 1 122 ? -15.076 -1.583 6.967 1.00 95.56 122 ARG A O 1
ATOM 984 N N . LEU A 1 123 ? -14.338 0.290 5.948 1.00 94.38 123 LEU A N 1
ATOM 985 C CA . LEU A 1 123 ? -13.258 0.579 6.885 1.00 94.38 123 LEU A CA 1
ATOM 986 C C . LEU A 1 123 ? -13.794 0.896 8.288 1.00 94.38 123 LEU A C 1
ATOM 988 O O . LEU A 1 123 ? -13.316 0.314 9.259 1.00 94.38 123 LEU A O 1
ATOM 992 N N . CYS A 1 124 ? -14.822 1.739 8.405 1.00 93.38 124 CYS A N 1
ATOM 993 C CA . CYS A 1 124 ? -15.464 2.060 9.680 1.00 93.38 124 CYS A CA 1
ATOM 994 C C . CYS A 1 124 ? -15.995 0.801 10.377 1.00 93.38 124 CYS A C 1
ATOM 996 O O . CYS A 1 124 ? -15.715 0.572 11.555 1.00 93.38 124 CYS A O 1
ATOM 998 N N . ARG A 1 125 ? -16.675 -0.079 9.629 1.00 95.62 125 ARG A N 1
ATOM 999 C CA . ARG A 1 125 ? -17.161 -1.368 10.144 1.00 95.62 125 ARG A CA 1
ATOM 1000 C C . ARG A 1 125 ? -16.023 -2.254 10.642 1.00 95.62 125 ARG A C 1
ATOM 1002 O O . ARG A 1 125 ? -16.140 -2.847 11.710 1.00 95.62 125 ARG A O 1
ATOM 1009 N N . PHE A 1 126 ? -14.928 -2.343 9.887 1.00 96.25 126 PHE A N 1
ATOM 1010 C CA . PHE A 1 126 ? -13.744 -3.091 10.306 1.00 96.25 126 PHE A CA 1
ATOM 1011 C C . PHE A 1 126 ? -13.139 -2.519 11.595 1.00 96.25 126 PHE A C 1
ATOM 1013 O O . PHE A 1 126 ? -12.788 -3.281 12.498 1.00 96.25 126 PHE A O 1
ATOM 1020 N N . LEU A 1 127 ? -13.047 -1.192 11.702 1.00 92.00 127 LEU A N 1
ATOM 1021 C CA . LEU A 1 127 ? -12.514 -0.500 12.876 1.00 92.00 127 LEU A CA 1
ATOM 1022 C C . LEU A 1 127 ? -13.456 -0.556 14.089 1.00 92.00 127 LEU A C 1
ATOM 1024 O O . LEU A 1 127 ? -12.985 -0.440 15.217 1.00 92.00 127 LEU A O 1
ATOM 1028 N N . GLY A 1 128 ? -14.749 -0.805 13.875 1.00 90.81 128 GLY A N 1
ATOM 1029 C CA . GLY A 1 128 ? -15.768 -0.750 14.922 1.00 90.81 128 GLY A CA 1
ATOM 1030 C C . GLY A 1 128 ? -16.123 0.686 15.311 1.00 90.81 128 GLY A C 1
ATOM 1031 O O . GLY A 1 128 ? -16.385 0.945 16.482 1.00 90.81 128 GLY A O 1
ATOM 1032 N N . ILE A 1 129 ? -16.085 1.607 14.343 1.00 89.69 129 ILE A N 1
ATOM 1033 C CA . ILE A 1 129 ? -16.428 3.026 14.513 1.00 89.69 129 ILE A CA 1
ATOM 1034 C C . ILE A 1 129 ? -17.681 3.373 13.706 1.00 89.69 129 ILE A C 1
ATOM 1036 O O . ILE A 1 129 ? -17.946 2.768 12.664 1.00 89.69 129 ILE A O 1
ATOM 1040 N N . GLU A 1 130 ? -18.439 4.359 14.176 1.00 88.56 130 GLU A N 1
ATOM 1041 C CA . GLU A 1 130 ? -19.585 4.893 13.442 1.00 88.56 130 GLU A CA 1
ATOM 1042 C C . GLU A 1 130 ? -19.112 5.716 12.236 1.00 88.56 130 GLU A C 1
ATOM 1044 O O . GLU A 1 130 ? -18.125 6.448 12.309 1.00 88.56 130 GLU A O 1
ATOM 1049 N N . TYR A 1 131 ? -19.798 5.563 11.106 1.00 88.38 131 TYR A N 1
ATOM 1050 C CA . TYR A 1 131 ? -19.533 6.357 9.913 1.00 88.38 131 TYR A CA 1
ATOM 1051 C C . TYR A 1 131 ? -20.192 7.734 10.042 1.00 88.38 131 TYR A C 1
ATOM 1053 O O . TYR A 1 131 ? -21.393 7.825 10.287 1.00 88.38 131 TYR A O 1
ATOM 1061 N N . GLU A 1 132 ? -19.427 8.800 9.806 1.00 86.00 132 GLU A N 1
ATOM 1062 C CA . GLU A 1 132 ? -19.942 10.169 9.716 1.00 86.00 132 GLU A CA 1
ATOM 1063 C C . GLU A 1 132 ? -19.701 10.709 8.290 1.00 86.00 132 GLU A C 1
ATOM 1065 O O . GLU A 1 132 ? -18.600 10.591 7.753 1.00 86.00 132 GLU A O 1
ATOM 1070 N N . ASN A 1 133 ? -20.700 11.355 7.668 1.00 84.12 133 ASN A N 1
ATOM 1071 C CA . ASN A 1 133 ? -20.572 11.919 6.307 1.00 84.12 133 ASN A CA 1
ATOM 1072 C C . ASN A 1 133 ? -19.398 12.913 6.170 1.00 84.12 133 ASN A C 1
ATOM 1074 O O . ASN A 1 133 ? -18.810 13.050 5.096 1.00 84.12 133 ASN A O 1
ATOM 1078 N N . SER A 1 134 ? -19.040 13.588 7.266 1.00 80.44 134 SER A N 1
ATOM 1079 C CA . SER A 1 134 ? -17.893 14.499 7.375 1.00 80.44 134 SER A CA 1
ATOM 1080 C C . SER A 1 134 ? -16.551 13.815 7.083 1.00 80.44 134 SER A C 1
ATOM 1082 O O . SER A 1 134 ? -15.621 14.483 6.638 1.00 80.44 134 SER A O 1
ATOM 1084 N N . MET A 1 135 ? -16.439 12.489 7.240 1.00 80.75 135 MET A N 1
ATOM 1085 C CA . MET A 1 135 ? -15.210 11.734 6.949 1.00 80.75 135 MET A CA 1
ATOM 1086 C C . MET A 1 135 ? -14.804 11.809 5.469 1.00 80.75 135 MET A C 1
ATOM 1088 O O . MET A 1 135 ? -13.621 11.723 5.145 1.00 80.75 135 MET A O 1
ATOM 1092 N N . LEU A 1 136 ? -15.762 12.019 4.559 1.00 78.88 136 LEU A N 1
ATOM 1093 C CA . LEU A 1 136 ? -15.488 12.234 3.132 1.00 78.88 136 LEU A CA 1
ATOM 1094 C C . LEU A 1 136 ? -15.067 13.676 2.808 1.00 78.88 136 LEU A C 1
ATOM 1096 O O . LEU A 1 136 ? -14.567 13.936 1.717 1.00 78.88 136 LEU A O 1
ATOM 1100 N N . GLN A 1 137 ? -15.233 14.601 3.755 1.00 75.88 137 GLN A N 1
ATOM 1101 C CA . GLN A 1 137 ? -14.829 16.007 3.655 1.00 75.88 137 GLN A CA 1
ATOM 1102 C C . GLN A 1 137 ? -13.458 16.254 4.310 1.00 75.88 137 GLN A C 1
ATOM 1104 O O . GLN A 1 137 ? -13.145 17.378 4.699 1.00 75.88 137 GLN A O 1
ATOM 1109 N N . TYR A 1 138 ? -12.619 15.216 4.426 1.00 70.88 138 TYR A N 1
ATOM 1110 C CA . TYR A 1 138 ? -11.306 15.296 5.083 1.00 70.88 138 TYR A CA 1
ATOM 1111 C C . TYR A 1 138 ? -10.413 16.403 4.512 1.00 70.88 138 TYR A C 1
ATOM 1113 O O . TYR A 1 138 ? -9.607 16.981 5.229 1.00 70.88 138 TYR A O 1
ATOM 1121 N N . ASN A 1 139 ? -10.555 16.726 3.226 1.00 66.44 139 ASN A N 1
ATOM 1122 C CA . ASN A 1 139 ? -9.733 17.720 2.545 1.00 66.44 139 ASN A CA 1
ATOM 1123 C C . ASN A 1 139 ? -9.998 19.161 3.024 1.00 66.44 139 ASN A C 1
ATOM 1125 O O . ASN A 1 139 ? -9.263 20.071 2.643 1.00 66.44 139 ASN A O 1
ATOM 1129 N N . GLN A 1 140 ? -11.048 19.361 3.825 1.00 67.69 140 GLN A N 1
ATOM 1130 C CA . GLN A 1 140 ? -11.417 20.629 4.452 1.00 67.69 140 GLN A CA 1
ATOM 1131 C C . GLN A 1 140 ? -10.997 20.702 5.927 1.00 67.69 140 GLN A C 1
ATOM 1133 O O . GLN A 1 140 ? -11.265 21.711 6.573 1.00 67.69 140 GLN A O 1
ATOM 1138 N N . SER A 1 141 ? -10.374 19.653 6.476 1.00 62.28 141 SER A N 1
ATOM 1139 C CA . SER A 1 141 ? -9.989 19.633 7.886 1.00 62.28 141 SER A CA 1
ATOM 1140 C C . SER A 1 141 ? -8.697 20.409 8.145 1.00 62.28 141 SER A C 1
ATOM 1142 O O . SER A 1 141 ? -7.805 20.490 7.290 1.00 62.28 141 SER A O 1
ATOM 1144 N N . ASP A 1 142 ? -8.567 20.930 9.365 1.00 59.25 142 ASP A N 1
ATOM 1145 C CA . ASP A 1 142 ? -7.342 21.585 9.828 1.00 59.25 142 ASP A CA 1
ATOM 1146 C C . ASP A 1 142 ? -6.140 20.632 9.728 1.00 59.25 142 ASP A C 1
ATOM 1148 O O . ASP A 1 142 ? -5.031 21.041 9.382 1.00 59.25 142 ASP A O 1
ATOM 1152 N N . GLU A 1 143 ? -6.341 19.333 9.967 1.00 61.25 143 GLU A N 1
ATOM 1153 C CA . GLU A 1 143 ? -5.305 18.310 9.809 1.00 61.25 143 GLU A CA 1
ATOM 1154 C C . GLU A 1 143 ? -4.807 18.197 8.362 1.00 61.25 143 GLU A C 1
ATOM 1156 O O . GLU A 1 143 ? -3.595 18.132 8.146 1.00 61.25 143 GLU A O 1
ATOM 1161 N N . ALA A 1 144 ? -5.701 18.215 7.367 1.00 56.66 144 ALA A N 1
ATOM 1162 C CA . ALA A 1 144 ? -5.312 18.178 5.957 1.00 56.66 144 ALA A CA 1
ATOM 1163 C C . ALA A 1 144 ? -4.513 19.426 5.556 1.00 56.66 144 ALA A C 1
ATOM 1165 O O . ALA A 1 144 ? -3.492 19.315 4.867 1.00 56.66 144 ALA A O 1
ATOM 1166 N N . MET A 1 145 ? -4.940 20.602 6.027 1.00 57.03 145 MET A N 1
ATOM 1167 C CA . MET A 1 145 ? -4.238 21.868 5.796 1.00 57.03 145 MET A CA 1
ATOM 1168 C C . MET A 1 145 ? -2.839 21.869 6.424 1.00 57.03 145 MET A C 1
ATOM 1170 O O . MET A 1 145 ? -1.859 22.211 5.757 1.00 57.03 145 MET A O 1
ATOM 1174 N N . ASN A 1 146 ? -2.725 21.412 7.673 1.00 57.38 146 ASN A N 1
ATOM 1175 C CA . ASN A 1 146 ? -1.450 21.303 8.381 1.00 57.38 146 ASN A CA 1
ATOM 1176 C C . ASN A 1 146 ? -0.505 20.298 7.706 1.00 57.38 146 ASN A C 1
ATOM 1178 O O . ASN A 1 146 ? 0.688 20.562 7.547 1.00 57.38 146 ASN A O 1
ATOM 1182 N N . MET A 1 147 ? -1.033 19.159 7.251 1.00 56.84 147 MET A N 1
ATOM 1183 C CA . MET A 1 147 ? -0.246 18.118 6.592 1.00 56.84 147 MET A CA 1
ATOM 1184 C C . MET A 1 147 ? 0.303 18.586 5.234 1.00 56.84 147 MET A C 1
ATOM 1186 O O . MET A 1 147 ? 1.470 18.327 4.919 1.00 56.84 147 MET A O 1
ATOM 1190 N N . ALA A 1 148 ? -0.495 19.325 4.456 1.00 57.47 148 ALA A N 1
ATOM 1191 C CA . ALA A 1 148 ? -0.088 19.875 3.161 1.00 57.47 148 ALA A CA 1
ATOM 1192 C C . ALA A 1 148 ? 1.025 20.934 3.259 1.00 57.47 148 ALA A C 1
ATOM 1194 O O . ALA A 1 148 ? 1.792 21.092 2.305 1.00 57.47 148 ALA A O 1
ATOM 1195 N N . GLY A 1 149 ? 1.141 21.623 4.398 1.00 47.34 149 GLY A N 1
ATOM 1196 C CA . GLY A 1 149 ? 2.214 22.584 4.666 1.00 47.34 149 GLY A CA 1
ATOM 1197 C C . GLY A 1 149 ? 3.571 21.953 5.010 1.00 47.34 149 GLY A C 1
ATOM 1198 O O . GLY A 1 149 ? 4.590 22.627 4.891 1.00 47.34 149 GLY A O 1
ATOM 1199 N N . GLY A 1 150 ? 3.606 20.676 5.418 1.00 49.38 150 GLY A N 1
ATOM 1200 C CA . GLY A 1 150 ? 4.810 20.048 5.983 1.00 49.38 150 GLY A CA 1
ATOM 1201 C C . GLY A 1 150 ? 5.714 19.303 4.993 1.00 49.38 150 GLY A C 1
ATOM 1202 O O . GLY A 1 150 ? 6.934 19.396 5.088 1.00 49.38 150 GLY A O 1
ATOM 1203 N N . GLN A 1 151 ? 5.151 18.541 4.049 1.00 52.91 151 GLN A N 1
ATOM 1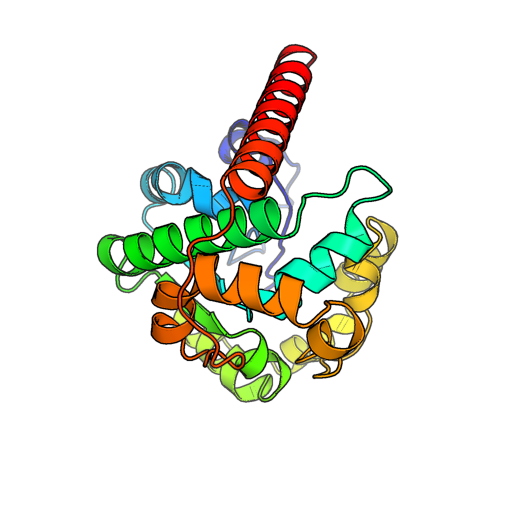204 C CA . GLN A 1 151 ? 5.921 17.669 3.145 1.00 52.91 151 GLN A CA 1
ATOM 1205 C C . GLN A 1 151 ? 5.403 17.763 1.698 1.00 52.91 151 GLN A C 1
ATOM 1207 O O . GLN A 1 151 ? 4.188 17.778 1.486 1.00 52.91 151 GLN A O 1
ATOM 1212 N N . PRO A 1 152 ? 6.275 17.745 0.665 1.00 51.38 152 PRO A N 1
ATOM 1213 C CA . PRO A 1 152 ? 5.855 17.896 -0.734 1.00 51.38 152 PRO A CA 1
ATOM 1214 C C . PRO A 1 152 ? 4.818 16.865 -1.208 1.00 51.38 152 PRO A C 1
ATOM 1216 O O . PRO A 1 152 ? 3.949 17.199 -2.013 1.00 51.38 152 PRO A O 1
ATOM 1219 N N . HIS A 1 153 ? 4.873 15.632 -0.692 1.00 54.06 153 HIS A N 1
ATOM 1220 C CA . HIS A 1 153 ? 3.955 14.546 -1.052 1.00 54.06 153 HIS A CA 1
ATOM 1221 C C . HIS A 1 153 ? 2.569 14.663 -0.392 1.00 54.06 153 HIS A C 1
ATOM 1223 O O . HIS A 1 153 ? 1.627 14.002 -0.827 1.00 54.06 153 HIS A O 1
ATOM 1229 N N . HIS A 1 154 ? 2.402 15.550 0.593 1.00 55.28 154 HIS A N 1
ATOM 1230 C CA . HIS A 1 154 ? 1.122 15.807 1.257 1.00 55.28 154 HIS A CA 1
ATOM 1231 C C . HIS A 1 154 ? 0.296 16.924 0.604 1.00 55.28 154 HIS A C 1
ATOM 1233 O O . HIS A 1 154 ? -0.855 17.143 0.976 1.00 55.28 154 HIS A O 1
ATOM 1239 N N . LYS A 1 155 ? 0.818 17.590 -0.435 1.00 59.19 155 LYS A N 1
ATOM 1240 C CA . LYS A 1 155 ? 0.106 18.665 -1.156 1.00 59.19 155 LYS A CA 1
ATOM 1241 C C . LYS A 1 155 ? -1.222 18.225 -1.781 1.00 59.19 155 LYS A C 1
ATOM 1243 O O . LYS A 1 155 ? -2.072 19.062 -2.066 1.00 59.19 155 LYS A O 1
ATOM 1248 N N . ASN A 1 156 ? -1.410 16.925 -2.011 1.00 61.38 156 ASN A N 1
ATOM 1249 C CA . ASN A 1 156 ? -2.655 16.392 -2.562 1.00 61.38 156 ASN A CA 1
ATOM 1250 C C . ASN A 1 156 ? -3.727 16.116 -1.495 1.00 61.38 156 ASN A C 1
ATOM 1252 O O . ASN A 1 156 ? -4.875 15.906 -1.869 1.00 61.38 156 ASN A O 1
ATOM 1256 N N . VAL A 1 157 ? -3.393 16.146 -0.199 1.00 62.72 157 VAL A N 1
ATOM 1257 C CA . VAL A 1 157 ? -4.333 15.836 0.898 1.00 62.72 157 VAL A CA 1
ATOM 1258 C C . VAL A 1 157 ? -5.424 16.908 1.038 1.00 62.72 157 VAL A C 1
ATOM 1260 O O . VAL A 1 157 ? -6.539 16.605 1.439 1.00 62.72 157 VAL A O 1
ATOM 1263 N N . VAL A 1 158 ? -5.153 18.144 0.609 1.00 58.81 158 VAL A N 1
ATOM 1264 C CA . VAL A 1 158 ? -6.146 19.238 0.549 1.00 58.81 158 VAL A CA 1
ATOM 1265 C C . VAL A 1 158 ? -7.051 19.182 -0.687 1.00 58.81 158 VAL A C 1
ATOM 1267 O O . VAL A 1 158 ? -7.984 19.974 -0.823 1.00 58.81 158 VAL A O 1
ATOM 1270 N N . ARG A 1 159 ? -6.800 18.255 -1.618 1.00 67.25 159 ARG A N 1
ATOM 1271 C CA . ARG A 1 159 ? -7.650 18.065 -2.797 1.00 67.25 159 ARG A CA 1
ATOM 1272 C C . ARG A 1 159 ? -8.723 17.014 -2.502 1.00 67.25 159 ARG A C 1
ATOM 1274 O O . ARG A 1 159 ? -8.445 16.064 -1.769 1.00 67.25 159 ARG A O 1
ATOM 1281 N N . PRO A 1 160 ? -9.918 17.136 -3.107 1.00 69.88 160 PRO A N 1
ATOM 1282 C CA . PRO A 1 160 ? -10.900 16.061 -3.078 1.00 69.88 160 PRO A CA 1
ATOM 1283 C C . PRO A 1 160 ? -10.303 14.752 -3.600 1.00 69.88 160 PRO A C 1
ATOM 1285 O O . PRO A 1 160 ? -9.414 14.766 -4.468 1.00 69.88 160 PRO A O 1
ATOM 1288 N N . VAL A 1 161 ? -10.831 13.629 -3.108 1.00 78.56 161 VAL A N 1
ATOM 1289 C CA . VAL A 1 161 ? -10.538 12.301 -3.659 1.00 78.56 161 VAL A CA 1
ATOM 1290 C C . VAL A 1 161 ? -10.728 12.346 -5.169 1.00 78.56 161 VAL A C 1
ATOM 1292 O O . VAL A 1 161 ? -11.739 12.836 -5.667 1.00 78.56 161 VAL A O 1
ATOM 1295 N N . ASN A 1 162 ? -9.735 11.865 -5.906 1.00 82.75 162 ASN A N 1
ATOM 1296 C CA . ASN A 1 162 ? -9.811 11.784 -7.352 1.00 82.75 162 ASN A CA 1
ATOM 1297 C C . ASN A 1 162 ? -9.019 10.583 -7.861 1.00 82.75 162 ASN A C 1
ATOM 1299 O O . ASN A 1 162 ? -8.043 10.144 -7.252 1.00 82.75 162 ASN A O 1
ATOM 1303 N N . THR A 1 163 ? -9.422 10.102 -9.029 1.00 88.12 163 THR A N 1
ATOM 1304 C CA . THR A 1 163 ? -8.837 8.944 -9.710 1.00 88.12 163 THR A CA 1
ATOM 1305 C C . THR A 1 163 ? -7.646 9.317 -10.592 1.00 88.12 163 THR A C 1
ATOM 1307 O O . THR A 1 163 ? -7.065 8.446 -11.230 1.00 88.12 163 THR A O 1
ATOM 1310 N N . SER A 1 164 ? -7.221 10.591 -10.610 1.00 85.81 164 SER A N 1
ATOM 1311 C CA . SER A 1 164 ? -6.196 11.083 -11.549 1.00 85.81 164 SER A CA 1
ATOM 1312 C C . SER A 1 164 ? -4.847 10.388 -11.410 1.00 85.81 164 SER A C 1
ATOM 1314 O O . SER A 1 164 ? -4.004 10.520 -12.287 1.00 85.81 164 SER A O 1
ATOM 1316 N N . SER A 1 165 ? -4.600 9.711 -10.286 1.00 87.00 165 SER A N 1
ATOM 1317 C CA . SER A 1 165 ? -3.348 9.004 -10.030 1.00 87.00 165 SER A CA 1
ATOM 1318 C C . SER A 1 165 ? -3.376 7.529 -10.428 1.00 87.00 165 SER A C 1
ATOM 1320 O O . SER A 1 165 ? -2.344 6.878 -10.302 1.00 87.00 165 SER A O 1
ATOM 1322 N N . ILE A 1 166 ? -4.509 7.012 -10.900 1.00 94.12 166 ILE A N 1
ATOM 1323 C CA . ILE A 1 166 ? -4.618 5.657 -11.446 1.00 94.12 166 ILE A CA 1
ATOM 1324 C C . ILE A 1 166 ? -4.076 5.665 -12.879 1.00 94.12 166 ILE A C 1
ATOM 1326 O O . ILE A 1 166 ? -4.486 6.494 -13.690 1.00 94.12 166 ILE A O 1
ATOM 1330 N N . GLY A 1 167 ? -3.154 4.755 -13.191 1.00 93.44 167 GLY A N 1
ATOM 1331 C CA . GLY A 1 167 ? -2.582 4.603 -14.531 1.00 93.44 167 GLY A CA 1
ATOM 1332 C C . GLY A 1 167 ? -1.590 5.698 -14.928 1.00 93.44 167 GLY A C 1
ATOM 1333 O O . GLY A 1 167 ? -1.176 5.760 -16.086 1.00 93.44 167 GLY A O 1
ATOM 1334 N N . LYS A 1 168 ? -1.162 6.556 -13.991 1.00 91.81 168 LYS A N 1
ATOM 1335 C CA . LYS A 1 168 ? -0.167 7.610 -14.261 1.00 91.81 168 LYS A CA 1
ATOM 1336 C C . LYS A 1 168 ? 1.154 7.039 -14.757 1.00 91.81 168 LYS A C 1
ATOM 1338 O O . LYS A 1 168 ? 1.848 7.722 -15.510 1.00 91.81 168 LYS A O 1
ATOM 1343 N N . TYR A 1 169 ? 1.491 5.814 -14.356 1.00 93.44 169 TYR A N 1
ATOM 1344 C CA . TYR A 1 169 ? 2.706 5.135 -14.797 1.00 93.44 169 TYR A CA 1
ATOM 1345 C C . TYR A 1 169 ? 2.859 5.082 -16.320 1.00 93.44 169 TYR A C 1
ATOM 1347 O O . TYR A 1 169 ? 3.986 5.187 -16.788 1.00 93.44 169 TYR A O 1
ATOM 1355 N N . MET A 1 170 ? 1.765 5.004 -17.089 1.00 93.31 170 MET A N 1
ATOM 1356 C CA . MET A 1 170 ? 1.812 4.925 -18.558 1.00 93.31 170 MET A CA 1
ATOM 1357 C C . MET A 1 170 ? 2.435 6.170 -19.203 1.00 93.31 170 MET A C 1
ATOM 1359 O O . MET A 1 170 ? 2.958 6.102 -20.305 1.00 93.31 170 MET A O 1
ATOM 1363 N N . ASN A 1 171 ? 2.389 7.311 -18.511 1.00 92.00 171 ASN A N 1
ATOM 1364 C CA . ASN A 1 171 ? 2.950 8.574 -18.994 1.00 92.00 171 ASN A CA 1
ATOM 1365 C C . ASN A 1 171 ? 4.332 8.884 -18.392 1.00 92.00 171 ASN A C 1
ATOM 1367 O O . ASN A 1 171 ? 4.895 9.940 -18.671 1.00 92.00 171 ASN A O 1
ATOM 1371 N N . ILE A 1 172 ? 4.842 8.028 -17.499 1.00 90.25 172 ILE A N 1
ATOM 1372 C CA . ILE A 1 172 ? 6.045 8.293 -16.691 1.00 90.25 172 ILE A CA 1
ATOM 1373 C C . ILE A 1 172 ? 7.112 7.217 -16.900 1.00 90.25 172 ILE A C 1
ATOM 1375 O O . ILE A 1 172 ? 8.298 7.539 -16.932 1.00 90.25 172 ILE A O 1
ATOM 1379 N N . LEU A 1 173 ? 6.704 5.952 -16.984 1.00 90.56 173 LEU A N 1
ATOM 1380 C CA . LEU A 1 173 ? 7.585 4.806 -17.168 1.00 90.56 173 LEU A CA 1
ATOM 1381 C C . LEU A 1 173 ? 7.567 4.378 -18.635 1.00 90.56 173 LEU A C 1
ATOM 1383 O O . LEU A 1 173 ? 6.514 4.354 -19.266 1.00 90.56 173 LEU A O 1
ATOM 1387 N N . SER A 1 174 ? 8.732 4.010 -19.155 1.00 91.62 174 SER A N 1
ATOM 1388 C CA . SER A 1 174 ? 8.860 3.326 -20.445 1.00 91.62 174 SER A CA 1
ATOM 1389 C C . SER A 1 174 ? 8.358 1.879 -20.369 1.00 91.62 174 SER A C 1
ATOM 1391 O O . SER A 1 174 ? 8.350 1.282 -19.291 1.00 91.62 174 SER A O 1
ATOM 1393 N N . ASP A 1 175 ? 8.031 1.270 -21.512 1.00 92.12 175 ASP A N 1
ATOM 1394 C CA . ASP A 1 175 ? 7.610 -0.142 -21.587 1.00 92.12 175 ASP A CA 1
ATOM 1395 C C . ASP A 1 175 ? 8.636 -1.094 -20.959 1.00 92.12 175 ASP A C 1
ATOM 1397 O O . ASP A 1 175 ? 8.280 -2.046 -20.265 1.00 92.12 175 ASP A O 1
ATOM 1401 N N . HIS A 1 176 ? 9.926 -0.795 -21.131 1.00 89.56 176 HIS A N 1
ATOM 1402 C CA . HIS A 1 176 ? 11.005 -1.548 -20.501 1.00 89.56 176 HIS A CA 1
ATOM 1403 C C . HIS A 1 176 ? 10.934 -1.475 -18.967 1.00 89.56 176 HIS A C 1
ATOM 1405 O O . HIS A 1 176 ? 11.002 -2.503 -18.291 1.00 89.56 176 HIS A O 1
ATOM 1411 N N . GLU A 1 177 ? 10.752 -0.275 -18.409 1.00 91.50 177 GLU A N 1
ATOM 1412 C CA . GLU A 1 177 ? 10.610 -0.073 -16.963 1.00 91.50 177 GLU A CA 1
ATOM 1413 C C . GLU A 1 177 ? 9.329 -0.720 -16.423 1.00 91.50 177 GLU A C 1
ATOM 1415 O O . GLU A 1 177 ? 9.377 -1.368 -15.376 1.00 91.50 177 GLU A O 1
ATOM 1420 N N . ILE A 1 178 ? 8.207 -0.612 -17.144 1.00 93.56 178 ILE A N 1
ATOM 1421 C CA . ILE A 1 178 ? 6.961 -1.321 -16.816 1.00 93.56 178 ILE A CA 1
ATOM 1422 C C . ILE A 1 178 ? 7.227 -2.829 -16.761 1.00 93.56 178 ILE A C 1
ATOM 1424 O O . ILE A 1 178 ? 6.867 -3.473 -15.775 1.00 93.56 178 ILE A O 1
ATOM 1428 N N . GLY A 1 179 ? 7.936 -3.378 -17.751 1.00 92.44 179 GLY A N 1
ATOM 1429 C CA . GLY A 1 179 ? 8.340 -4.783 -17.781 1.00 92.44 179 GLY A CA 1
ATOM 1430 C C . GLY A 1 179 ? 9.195 -5.198 -16.579 1.00 92.44 179 GLY A C 1
ATOM 1431 O O . GLY A 1 179 ? 8.987 -6.279 -16.029 1.00 92.44 179 GLY A O 1
ATOM 1432 N N . ILE A 1 180 ? 10.120 -4.350 -16.108 1.00 91.75 180 ILE A N 1
ATOM 1433 C CA . ILE A 1 180 ? 10.890 -4.620 -14.877 1.00 91.75 180 ILE A CA 1
ATOM 1434 C C . ILE A 1 180 ? 9.952 -4.717 -13.672 1.00 91.75 180 ILE A C 1
ATOM 1436 O O . ILE A 1 180 ? 10.047 -5.677 -12.904 1.00 91.75 180 ILE A O 1
ATOM 1440 N N . VAL A 1 181 ? 9.052 -3.742 -13.498 1.00 94.25 181 VAL A N 1
ATOM 1441 C CA . VAL A 1 181 ? 8.102 -3.738 -12.374 1.00 94.25 181 VAL A CA 1
ATOM 1442 C C . VAL A 1 181 ? 7.232 -4.989 -12.409 1.00 94.25 181 VAL A C 1
ATOM 1444 O O . VAL A 1 181 ? 7.104 -5.668 -11.391 1.00 94.25 181 VAL A O 1
ATOM 1447 N N . GLU A 1 182 ? 6.675 -5.322 -13.572 1.00 95.25 182 GLU A N 1
ATOM 1448 C CA . GLU A 1 182 ? 5.819 -6.493 -13.746 1.00 95.25 182 GLU A CA 1
ATOM 1449 C C . GLU A 1 182 ? 6.574 -7.790 -13.448 1.00 95.25 182 GLU A C 1
ATOM 1451 O O . GLU A 1 182 ? 6.086 -8.583 -12.651 1.00 95.25 182 GLU A O 1
ATOM 1456 N N . ARG A 1 183 ? 7.799 -7.982 -13.956 1.00 92.75 183 ARG A N 1
ATOM 1457 C CA . ARG A 1 183 ? 8.608 -9.178 -13.648 1.00 92.75 183 ARG A CA 1
ATOM 1458 C C . ARG A 1 183 ? 8.931 -9.312 -12.162 1.00 92.75 183 ARG A C 1
ATOM 1460 O O . ARG A 1 183 ? 8.874 -10.411 -11.613 1.00 92.75 183 ARG A O 1
ATOM 1467 N N . VAL A 1 184 ? 9.271 -8.210 -11.492 1.00 93.75 184 VAL A N 1
ATOM 1468 C CA . VAL A 1 184 ? 9.590 -8.227 -10.055 1.00 93.75 184 VAL A CA 1
ATOM 1469 C C . VAL A 1 184 ? 8.342 -8.506 -9.215 1.00 93.75 184 VAL A C 1
ATOM 1471 O O . VAL A 1 184 ? 8.424 -9.211 -8.207 1.00 93.75 184 VAL A O 1
ATOM 1474 N N . CYS A 1 185 ? 7.190 -7.968 -9.615 1.00 95.56 185 CYS A N 1
ATOM 1475 C CA . CYS A 1 185 ? 5.985 -7.933 -8.791 1.00 95.56 185 CYS A CA 1
ATOM 1476 C C . CYS A 1 185 ? 4.891 -8.931 -9.207 1.00 95.56 185 CYS A C 1
ATOM 1478 O O . CYS A 1 185 ? 3.925 -9.058 -8.456 1.00 95.56 185 CYS A O 1
ATOM 1480 N N . ALA A 1 186 ? 5.028 -9.645 -10.333 1.00 93.62 186 ALA A N 1
ATOM 1481 C CA . ALA A 1 186 ? 3.978 -10.431 -11.002 1.00 93.62 186 ALA A CA 1
ATOM 1482 C C . ALA A 1 186 ? 3.122 -11.280 -10.054 1.00 93.62 186 ALA A C 1
ATOM 1484 O O . ALA A 1 186 ? 1.903 -11.127 -10.009 1.00 93.62 186 ALA A O 1
ATOM 1485 N N . THR A 1 187 ? 3.758 -12.129 -9.242 1.00 93.31 187 THR A N 1
ATOM 1486 C CA . THR A 1 187 ? 3.062 -13.028 -8.306 1.00 93.31 187 THR A CA 1
ATOM 1487 C C . THR A 1 187 ? 2.145 -12.269 -7.348 1.00 93.31 187 THR A C 1
ATOM 1489 O O . THR A 1 187 ? 1.017 -12.680 -7.079 1.00 93.31 187 THR A O 1
ATOM 1492 N N . TRP A 1 188 ? 2.617 -11.138 -6.824 1.00 94.94 188 TRP A N 1
ATOM 1493 C CA . TRP A 1 188 ? 1.849 -10.325 -5.889 1.00 94.94 188 TRP A CA 1
ATOM 1494 C C . TRP A 1 188 ? 0.866 -9.402 -6.610 1.00 94.94 188 TRP A C 1
ATOM 1496 O O . TRP A 1 188 ? -0.219 -9.163 -6.092 1.00 94.94 188 TRP A O 1
ATOM 1506 N N . MET A 1 189 ? 1.191 -8.935 -7.817 1.00 95.44 189 MET A N 1
ATOM 1507 C CA . MET A 1 189 ? 0.246 -8.225 -8.679 1.00 95.44 189 MET A CA 1
ATOM 1508 C C . MET A 1 189 ? -1.005 -9.068 -8.907 1.00 95.44 189 MET A C 1
ATOM 1510 O O . MET A 1 189 ? -2.098 -8.616 -8.572 1.00 95.44 189 MET A O 1
ATOM 1514 N N . GLU A 1 190 ? -0.841 -10.311 -9.357 1.00 93.56 190 GLU A N 1
ATOM 1515 C CA . GLU A 1 190 ? -1.951 -11.241 -9.564 1.00 93.56 190 GLU A CA 1
ATOM 1516 C C . GLU A 1 190 ? -2.739 -11.467 -8.266 1.00 93.56 190 GLU A C 1
ATOM 1518 O O . GLU A 1 190 ? -3.963 -11.324 -8.245 1.00 93.56 190 GLU A O 1
ATOM 1523 N N . ARG A 1 191 ? -2.036 -11.720 -7.152 1.00 93.69 191 ARG A N 1
ATOM 1524 C CA . ARG A 1 191 ? -2.643 -11.919 -5.825 1.00 93.69 191 ARG A CA 1
ATOM 1525 C C . ARG A 1 191 ? -3.538 -10.754 -5.391 1.00 93.69 191 ARG A C 1
ATOM 1527 O O . ARG A 1 191 ? -4.558 -10.990 -4.747 1.00 93.69 191 ARG A O 1
ATOM 1534 N N . PHE A 1 192 ? -3.151 -9.521 -5.715 1.00 93.44 192 PHE A N 1
ATOM 1535 C CA . PHE A 1 192 ? -3.898 -8.304 -5.384 1.00 93.44 192 PHE A CA 1
ATOM 1536 C C . PHE A 1 192 ? -4.811 -7.813 -6.525 1.00 93.44 192 PHE A C 1
ATOM 1538 O O . PHE A 1 192 ? -5.428 -6.754 -6.406 1.00 93.44 192 PHE A O 1
ATOM 1545 N N . GLY A 1 193 ? -4.958 -8.592 -7.603 1.00 94.25 193 GLY A N 1
ATOM 1546 C CA . GLY A 1 193 ? -5.891 -8.311 -8.695 1.00 94.25 193 GLY A CA 1
ATOM 1547 C C . GLY A 1 193 ? -5.402 -7.267 -9.703 1.00 94.25 193 GLY A C 1
ATOM 1548 O O . GLY A 1 193 ? -6.226 -6.571 -10.304 1.00 94.25 193 GLY A O 1
ATOM 1549 N N . TYR A 1 194 ? -4.087 -7.145 -9.884 1.00 95.44 194 TYR A N 1
ATOM 1550 C CA . TYR A 1 194 ? -3.448 -6.355 -10.937 1.00 95.44 194 TYR A CA 1
ATOM 1551 C C . TYR A 1 194 ? -2.962 -7.281 -12.052 1.00 95.44 194 TYR A C 1
ATOM 1553 O O . TYR A 1 194 ? -2.223 -8.231 -11.806 1.00 95.44 194 TYR A O 1
ATOM 1561 N N . LYS A 1 195 ? -3.360 -6.992 -13.293 1.00 93.69 195 LYS A N 1
ATOM 1562 C CA . LYS A 1 195 ? -2.900 -7.739 -14.469 1.00 93.69 195 LYS A CA 1
ATOM 1563 C C . LYS A 1 195 ? -1.620 -7.117 -15.025 1.00 93.69 195 LYS A C 1
ATOM 1565 O O . LYS A 1 195 ? -1.545 -5.890 -15.176 1.00 93.69 195 LYS A O 1
ATOM 1570 N N . CYS A 1 196 ? -0.651 -7.968 -15.349 1.00 92.31 196 CYS A N 1
ATOM 1571 C CA . CYS A 1 196 ? 0.481 -7.599 -16.193 1.00 92.31 196 CYS A CA 1
ATOM 1572 C C . CYS A 1 196 ? -0.030 -7.183 -17.579 1.00 92.31 196 CYS A C 1
ATOM 1574 O O . CYS A 1 196 ? -1.029 -7.718 -18.067 1.00 92.31 196 CYS A O 1
ATOM 1576 N N . SER A 1 197 ? 0.616 -6.179 -18.156 1.00 87.75 197 SER A N 1
ATOM 1577 C CA . SER A 1 197 ? 0.236 -5.553 -19.424 1.00 87.75 197 SER A CA 1
ATOM 1578 C C . SER A 1 197 ? 1.249 -5.832 -20.528 1.00 87.75 197 SER A C 1
ATOM 1580 O O . SER A 1 197 ? 0.871 -5.867 -21.697 1.00 87.75 197 SER A O 1
ATOM 1582 N N . ILE A 1 198 ? 2.506 -6.088 -20.162 1.00 80.38 198 ILE A N 1
ATOM 1583 C CA . ILE A 1 198 ? 3.559 -6.442 -21.102 1.00 80.38 198 ILE A CA 1
ATOM 1584 C C . ILE A 1 198 ? 3.569 -7.961 -21.245 1.00 80.38 198 ILE A C 1
ATOM 1586 O O . ILE A 1 198 ? 3.891 -8.698 -20.313 1.00 80.38 198 ILE A O 1
ATOM 1590 N N . VAL A 1 199 ? 3.174 -8.424 -22.428 1.00 59.34 199 VAL A N 1
ATOM 1591 C CA . VAL A 1 199 ? 3.273 -9.824 -22.842 1.00 59.34 199 VAL A CA 1
ATOM 1592 C C . VAL A 1 199 ? 4.534 -9.938 -23.688 1.00 59.34 199 VAL A C 1
ATOM 1594 O O . VAL A 1 199 ? 4.456 -9.919 -24.907 1.00 59.34 199 VAL A O 1
ATOM 1597 N N . ASP A 1 200 ? 5.700 -9.982 -23.054 1.00 53.78 200 ASP A N 1
ATOM 1598 C CA . ASP A 1 200 ? 6.939 -10.312 -23.755 1.00 53.78 200 ASP A CA 1
ATOM 1599 C C . ASP A 1 200 ? 7.777 -11.267 -22.914 1.00 53.78 200 ASP A C 1
ATOM 1601 O O . ASP A 1 200 ? 7.664 -11.290 -21.685 1.00 53.78 200 ASP A O 1
ATOM 1605 N N . ASP A 1 201 ? 8.547 -12.090 -23.626 1.00 51.34 201 ASP A N 1
ATOM 1606 C CA . ASP A 1 201 ? 9.340 -13.224 -23.154 1.00 51.34 201 ASP A CA 1
ATOM 1607 C C . ASP A 1 201 ? 9.876 -12.992 -21.732 1.00 51.34 201 ASP A C 1
ATOM 1609 O O . ASP A 1 201 ? 10.527 -11.976 -21.467 1.00 51.34 201 ASP A O 1
ATOM 1613 N N . MET A 1 202 ? 9.567 -13.910 -20.806 1.00 51.88 202 MET A N 1
ATOM 1614 C CA . MET A 1 202 ? 9.871 -13.850 -19.364 1.00 51.88 202 MET A CA 1
ATOM 1615 C C . MET A 1 202 ? 11.383 -13.954 -19.076 1.00 51.88 202 MET A C 1
ATOM 1617 O O . MET A 1 202 ? 11.814 -14.648 -18.156 1.00 51.88 202 MET A O 1
ATOM 1621 N N . ASN A 1 203 ? 12.215 -13.280 -19.864 1.00 55.50 203 ASN A N 1
ATOM 1622 C CA . ASN A 1 203 ? 13.627 -13.112 -19.609 1.00 55.50 203 ASN A CA 1
ATOM 1623 C C . ASN A 1 203 ? 13.792 -12.429 -18.252 1.00 55.50 203 ASN A C 1
ATOM 1625 O O . ASN A 1 203 ? 13.159 -11.411 -17.954 1.00 55.50 203 ASN A O 1
ATOM 1629 N N . GLU A 1 204 ? 14.623 -13.027 -17.400 1.00 65.31 204 GLU A N 1
ATOM 1630 C CA . GLU A 1 204 ? 14.894 -12.480 -16.079 1.00 65.31 204 GLU A CA 1
ATOM 1631 C C . GLU A 1 204 ? 15.392 -11.031 -16.176 1.00 65.31 204 GLU A C 1
ATOM 1633 O O . GLU A 1 204 ? 16.126 -10.668 -17.095 1.00 65.31 204 GLU A O 1
ATOM 1638 N N . VAL A 1 205 ? 15.048 -10.207 -15.178 1.00 73.38 205 VAL A N 1
ATOM 1639 C CA . VAL A 1 205 ? 15.687 -8.893 -14.995 1.00 73.38 205 VAL A CA 1
ATOM 1640 C C . VAL A 1 205 ? 17.208 -9.075 -15.014 1.00 73.38 205 VAL A C 1
ATOM 1642 O O . VAL A 1 205 ? 17.726 -9.990 -14.357 1.00 73.38 205 VAL A O 1
ATOM 1645 N N . SER A 1 206 ? 17.915 -8.221 -15.757 1.00 76.38 206 SER A N 1
ATOM 1646 C CA . SER A 1 206 ? 19.346 -8.400 -16.002 1.00 76.38 206 SER A CA 1
ATOM 1647 C C . SER A 1 206 ? 20.155 -8.356 -14.699 1.00 76.38 206 SER A C 1
ATOM 1649 O O . SER A 1 206 ? 19.783 -7.704 -13.717 1.00 76.38 206 SER A O 1
ATOM 1651 N N . ALA A 1 207 ? 21.294 -9.053 -14.673 1.00 73.50 207 ALA A N 1
ATOM 1652 C CA . ALA A 1 207 ? 22.160 -9.093 -13.494 1.00 73.50 207 ALA A CA 1
ATOM 1653 C C . ALA A 1 207 ? 22.662 -7.696 -13.081 1.00 73.50 207 ALA A C 1
ATOM 1655 O O . ALA A 1 207 ? 22.788 -7.423 -11.889 1.00 73.50 207 ALA A O 1
ATOM 1656 N N . SER A 1 208 ? 22.897 -6.800 -14.044 1.00 67.31 208 SER A N 1
ATOM 1657 C CA . SER A 1 208 ? 23.320 -5.418 -13.797 1.00 67.31 208 SER A CA 1
ATOM 1658 C C . SER A 1 208 ? 22.236 -4.585 -13.114 1.00 67.31 208 SER A C 1
ATOM 1660 O O . SER A 1 208 ? 22.537 -3.859 -12.169 1.00 67.31 208 SER A O 1
ATOM 1662 N N . GLU A 1 209 ? 20.975 -4.716 -13.529 1.00 74.75 209 GLU A N 1
ATOM 1663 C CA . GLU A 1 209 ? 19.845 -4.019 -12.895 1.00 74.75 209 GLU A CA 1
ATOM 1664 C C . GLU A 1 209 ? 19.602 -4.520 -11.472 1.00 74.75 209 GLU A C 1
ATOM 1666 O O . GLU A 1 209 ? 19.437 -3.720 -10.547 1.00 74.75 209 GLU A O 1
ATOM 1671 N N . LYS A 1 210 ? 19.656 -5.847 -11.283 1.00 73.44 210 LYS A N 1
ATOM 1672 C CA . LYS A 1 210 ? 19.586 -6.470 -9.954 1.00 73.44 210 LYS A CA 1
ATOM 1673 C C . LYS A 1 210 ? 20.707 -5.939 -9.054 1.00 73.44 210 LYS A C 1
ATOM 1675 O O . LYS A 1 210 ? 20.441 -5.536 -7.923 1.00 73.44 210 LYS A O 1
ATOM 1680 N N . LEU A 1 211 ? 21.947 -5.910 -9.552 1.00 72.69 211 LEU A N 1
ATOM 1681 C CA . LEU A 1 211 ? 23.115 -5.446 -8.800 1.00 72.69 211 LEU A CA 1
ATOM 1682 C C . LEU A 1 211 ? 23.015 -3.960 -8.434 1.00 72.69 211 LEU A C 1
ATOM 1684 O O . LEU A 1 211 ? 23.276 -3.612 -7.284 1.00 72.69 211 LEU A O 1
ATOM 1688 N N . SER A 1 212 ? 22.591 -3.100 -9.366 1.00 69.69 212 SER A N 1
ATOM 1689 C CA . SER A 1 212 ? 22.393 -1.668 -9.099 1.00 69.69 212 SER A CA 1
ATOM 1690 C C . SER A 1 212 ? 21.413 -1.452 -7.951 1.00 69.69 212 SER A C 1
ATOM 1692 O O . SER A 1 212 ? 21.716 -0.732 -6.999 1.00 69.69 212 SER A O 1
ATOM 1694 N N . GLY A 1 213 ? 20.266 -2.135 -7.981 1.00 65.69 213 GLY A N 1
ATOM 1695 C CA . GLY A 1 213 ? 19.279 -1.970 -6.919 1.00 65.69 213 GLY A CA 1
ATOM 1696 C C . GLY A 1 213 ? 19.695 -2.573 -5.575 1.00 65.69 213 GLY A C 1
ATOM 1697 O O . GLY A 1 213 ? 19.352 -2.043 -4.515 1.00 65.69 213 GLY A O 1
ATOM 1698 N N . ILE A 1 214 ? 20.494 -3.644 -5.588 1.00 72.44 214 ILE A N 1
ATOM 1699 C CA . ILE A 1 214 ? 21.115 -4.182 -4.370 1.00 72.44 214 ILE A CA 1
ATOM 1700 C C . ILE A 1 214 ? 22.059 -3.143 -3.750 1.00 72.44 214 ILE A C 1
ATOM 1702 O O . ILE A 1 214 ? 21.973 -2.892 -2.547 1.00 72.44 214 ILE A O 1
ATOM 1706 N N . ILE A 1 215 ? 22.918 -2.509 -4.555 1.00 69.69 215 ILE A N 1
ATOM 1707 C CA . ILE A 1 215 ? 23.856 -1.477 -4.089 1.00 69.69 215 ILE A CA 1
ATOM 1708 C C . ILE A 1 215 ? 23.101 -0.279 -3.502 1.00 69.69 215 ILE A C 1
ATOM 1710 O O . ILE A 1 215 ? 23.444 0.171 -2.411 1.00 69.69 215 ILE A O 1
ATOM 1714 N N . GLU A 1 216 ? 22.045 0.198 -4.164 1.00 68.06 216 GLU A N 1
ATOM 1715 C CA . GLU A 1 216 ? 21.187 1.277 -3.648 1.00 68.06 216 GLU A CA 1
ATOM 1716 C C . GLU A 1 216 ? 20.540 0.905 -2.310 1.00 68.06 216 GLU A C 1
ATOM 1718 O O . GLU A 1 216 ? 20.530 1.702 -1.371 1.00 68.06 216 GLU A O 1
ATOM 1723 N N . THR A 1 217 ? 20.032 -0.325 -2.196 1.00 65.56 217 THR A N 1
ATOM 1724 C CA . THR A 1 217 ? 19.416 -0.816 -0.958 1.00 65.56 217 THR A CA 1
ATOM 1725 C C . THR A 1 217 ? 20.434 -0.859 0.183 1.00 65.56 217 THR A C 1
ATOM 1727 O O . THR A 1 217 ? 20.130 -0.411 1.289 1.00 65.56 217 THR A O 1
ATOM 1730 N N . PHE A 1 218 ? 21.651 -1.350 -0.075 1.00 68.69 218 PHE A N 1
ATOM 1731 C CA . PHE A 1 218 ? 22.734 -1.333 0.912 1.00 68.69 218 PHE A CA 1
ATOM 1732 C C . PHE A 1 218 ? 23.142 0.088 1.291 1.00 68.69 218 PHE A C 1
ATOM 1734 O O . PHE A 1 218 ? 23.301 0.373 2.475 1.00 68.69 218 PHE A O 1
ATOM 1741 N N . PHE A 1 219 ? 23.278 0.982 0.311 1.00 66.81 219 PHE A N 1
ATOM 1742 C CA . PHE A 1 219 ? 23.625 2.379 0.551 1.00 66.81 219 PHE A CA 1
ATOM 1743 C C . PHE A 1 219 ? 22.615 3.048 1.489 1.00 66.81 219 PHE A C 1
ATOM 1745 O O . PHE A 1 219 ? 23.009 3.654 2.481 1.00 66.81 219 PHE A O 1
ATOM 1752 N N . LEU A 1 220 ? 21.318 2.852 1.253 1.00 61.31 220 LEU A N 1
ATOM 1753 C CA . LEU A 1 220 ? 20.269 3.407 2.108 1.00 61.31 220 LEU A CA 1
ATOM 1754 C C . LEU A 1 220 ? 20.255 2.793 3.507 1.00 61.31 220 LEU A C 1
ATOM 1756 O O . LEU A 1 220 ? 20.136 3.524 4.483 1.00 61.31 220 LEU A O 1
ATOM 1760 N N . GLN A 1 221 ? 20.453 1.478 3.631 1.00 61.66 221 GLN A N 1
ATOM 1761 C CA . GLN A 1 221 ? 20.588 0.836 4.944 1.00 61.66 221 GLN A CA 1
ATOM 1762 C C . GLN A 1 221 ? 21.786 1.375 5.733 1.00 61.66 221 GLN A C 1
ATOM 1764 O O . GLN A 1 221 ? 21.711 1.508 6.956 1.00 61.66 221 GLN A O 1
ATOM 1769 N N . ILE A 1 222 ? 22.891 1.678 5.048 1.00 63.47 222 ILE A N 1
ATOM 1770 C CA . ILE A 1 222 ? 24.061 2.315 5.655 1.00 63.47 222 ILE A CA 1
ATOM 1771 C C . ILE A 1 222 ? 23.706 3.740 6.085 1.00 63.47 222 ILE A C 1
ATOM 1773 O O . ILE A 1 222 ? 23.963 4.087 7.234 1.00 63.47 222 ILE A O 1
ATOM 1777 N N . CYS A 1 223 ? 23.079 4.542 5.220 1.00 59.06 223 CYS A N 1
ATOM 1778 C CA . CYS A 1 223 ? 22.644 5.900 5.554 1.00 59.06 223 CYS A CA 1
ATOM 1779 C C . CYS A 1 223 ? 21.694 5.928 6.760 1.00 59.06 223 CYS A C 1
ATOM 1781 O O . CYS A 1 223 ? 21.920 6.710 7.682 1.00 59.06 223 CYS A O 1
ATOM 1783 N N . ASP A 1 224 ? 20.693 5.045 6.797 1.00 51.69 224 ASP A N 1
ATOM 1784 C CA . ASP A 1 224 ? 19.756 4.926 7.917 1.00 51.69 224 ASP A CA 1
ATOM 1785 C C . ASP A 1 224 ? 20.485 4.547 9.212 1.00 51.69 224 ASP A C 1
ATOM 1787 O O . ASP A 1 224 ? 20.256 5.160 10.254 1.00 51.69 224 ASP A O 1
ATOM 1791 N N . ARG A 1 225 ? 21.414 3.580 9.168 1.00 53.00 225 ARG A N 1
ATOM 1792 C CA . ARG A 1 225 ? 22.214 3.208 10.348 1.00 53.00 225 ARG A CA 1
ATOM 1793 C C . ARG A 1 225 ? 23.113 4.341 10.825 1.00 53.00 225 ARG A C 1
ATOM 1795 O O . ARG A 1 225 ? 23.198 4.563 12.027 1.00 53.00 225 ARG A O 1
ATOM 1802 N N . VAL A 1 226 ? 23.775 5.048 9.912 1.00 47.59 226 VAL A N 1
ATOM 1803 C CA . VAL A 1 226 ? 24.623 6.197 10.257 1.00 47.59 226 VAL A CA 1
ATOM 1804 C C . VAL A 1 226 ? 23.779 7.293 10.906 1.00 47.59 226 VAL A C 1
ATOM 1806 O O . VAL A 1 226 ? 24.180 7.814 11.942 1.00 47.59 226 VAL A O 1
ATOM 1809 N N . TYR A 1 227 ? 22.582 7.569 10.377 1.00 39.22 227 TYR A N 1
ATOM 1810 C CA . TYR A 1 227 ? 21.661 8.552 10.950 1.00 39.22 227 TYR A CA 1
ATOM 1811 C C . TYR A 1 227 ? 21.219 8.188 12.377 1.00 39.22 227 TYR A C 1
ATOM 1813 O O . TYR A 1 227 ? 21.201 9.054 13.251 1.00 39.22 227 TYR A O 1
ATOM 1821 N N . GLN A 1 228 ? 20.916 6.910 12.629 1.00 40.88 228 GLN A N 1
ATOM 1822 C CA . GLN A 1 228 ? 20.528 6.406 13.954 1.00 40.88 228 GLN A CA 1
ATOM 1823 C C . GLN A 1 228 ? 21.679 6.408 14.976 1.00 40.88 228 GLN A C 1
ATOM 1825 O O . GLN A 1 228 ? 21.415 6.479 16.167 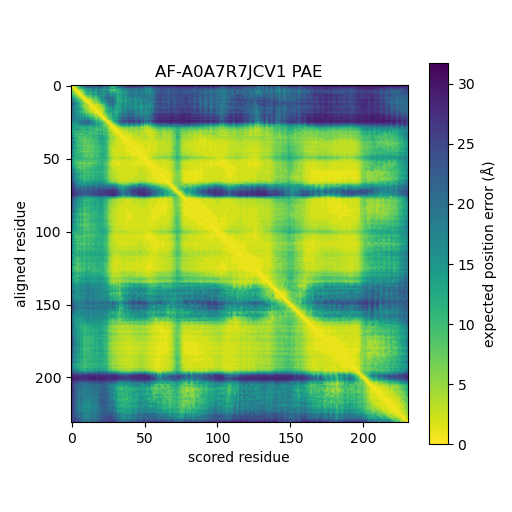1.00 40.88 228 GLN A O 1
ATOM 1830 N N . ILE A 1 229 ? 22.944 6.338 14.538 1.00 43.16 229 ILE A N 1
ATOM 1831 C CA . ILE A 1 229 ? 24.126 6.414 15.424 1.00 43.16 229 ILE A CA 1
ATOM 1832 C C . ILE A 1 229 ? 24.444 7.866 15.825 1.00 43.16 229 ILE A C 1
ATOM 1834 O O . ILE A 1 229 ? 25.079 8.105 16.848 1.00 43.16 229 ILE A O 1
ATOM 1838 N N . THR A 1 230 ? 24.027 8.844 15.019 1.00 39.94 230 THR A N 1
ATOM 1839 C CA . THR A 1 230 ? 24.295 10.278 15.242 1.00 39.94 230 THR A CA 1
ATOM 1840 C C . THR A 1 230 ? 23.224 11.023 16.056 1.00 39.94 230 THR A C 1
ATOM 1842 O O . THR A 1 230 ? 23.290 12.249 16.148 1.00 39.94 230 THR A O 1
ATOM 1845 N N . ARG A 1 231 ? 22.251 10.316 16.639 1.00 38.16 231 ARG A N 1
ATOM 1846 C CA . ARG A 1 231 ? 21.276 10.838 17.614 1.00 38.16 231 ARG A CA 1
ATOM 1847 C C . ARG A 1 231 ? 21.474 10.164 18.965 1.00 38.16 231 ARG A C 1
ATOM 1849 O O . ARG A 1 231 ? 21.183 10.843 19.971 1.00 38.16 231 ARG A O 1
#

pLDDT: mean 76.06, std 19.56, range [28.88, 97.31]

Mean predicted aligned error: 10.5 Å

Secondary structure (DSSP, 8-state):
-----B----TTTHHHHHHHS---TTS----B---GGGGGGHHHHHHH-TT--EEEEE--HHHHHHHHHHHSTT-PPPHHHHHHHHHHHHHHHHHHHHHHGGGEEEEEHHHHHHSHHHHHHHHHHHHT----GGGGGGGGSHHHHHHHHH-GGGTTTTSPP-STTTTGGGGTS-HHHHHHHHHHHHHHHHHTTPPP---S--PPPPHHHHHHHHHHHHHHHHHHHHHHHT-

Nearest PDB structures (foldseek):
  3ap3-assembly2_C  TM=7.418E-01  e=7.058E-06  Homo sapiens
  3ap3-assembly2_D  TM=8.094E-01  e=4.047E-05  Homo sapiens
  4gbm-assembly1_A  TM=7.385E-01  e=5.002E-05  Moorena producens
  4ifb-assembly2_A  TM=6.416E-01  e=2.944E-03  Homo sapiens
  1efh-assembly1_A  TM=5.628E-01  e=1.296E-02  Homo sapiens